Protein AF-A0A7Y0JRB4-F1 (afdb_monomer_lite)

Structure (mmCIF, N/CA/C/O backbone):
data_AF-A0A7Y0JRB4-F1
#
_entry.id   AF-A0A7Y0JRB4-F1
#
loop_
_atom_site.group_PDB
_atom_site.id
_atom_site.type_symbol
_atom_site.label_atom_id
_atom_site.label_alt_id
_atom_site.label_comp_id
_atom_site.label_asym_id
_atom_site.label_entity_id
_atom_site.label_seq_id
_atom_site.pdbx_PDB_ins_code
_atom_site.Cartn_x
_atom_site.Cartn_y
_atom_site.Cartn_z
_atom_site.occupancy
_atom_site.B_iso_or_equiv
_atom_site.auth_seq_id
_atom_site.auth_comp_id
_atom_site.auth_asym_id
_atom_site.auth_atom_id
_atom_site.pdbx_PDB_model_num
ATOM 1 N N . MET A 1 1 ? 32.379 1.227 -4.942 1.00 27.16 1 MET A N 1
ATOM 2 C CA . MET A 1 1 ? 31.575 0.615 -6.019 1.00 27.16 1 MET A CA 1
ATOM 3 C C . MET A 1 1 ? 30.234 1.313 -6.005 1.00 27.16 1 MET A C 1
ATOM 5 O O . MET A 1 1 ? 29.592 1.294 -4.967 1.00 27.16 1 MET A O 1
ATOM 9 N N . ALA A 1 2 ? 29.901 2.038 -7.071 1.00 25.00 2 ALA A N 1
ATOM 10 C CA . ALA A 1 2 ? 28.633 2.750 -7.173 1.00 25.00 2 ALA A CA 1
ATOM 11 C C . ALA A 1 2 ? 27.516 1.731 -7.429 1.00 25.00 2 ALA A C 1
ATOM 13 O O . ALA A 1 2 ? 27.636 0.922 -8.347 1.00 25.00 2 ALA A O 1
ATOM 14 N N . GLU A 1 3 ? 26.475 1.744 -6.597 1.00 26.58 3 GLU A N 1
ATOM 15 C CA . GLU A 1 3 ? 25.235 1.015 -6.870 1.00 26.58 3 GLU A CA 1
ATOM 16 C C . GLU A 1 3 ? 24.657 1.493 -8.215 1.00 26.58 3 GLU A C 1
ATOM 18 O O . GLU A 1 3 ? 24.727 2.694 -8.509 1.00 26.58 3 GLU A O 1
ATOM 23 N N . PRO A 1 4 ? 24.125 0.590 -9.058 1.00 29.42 4 PRO A N 1
ATOM 24 C CA . PRO A 1 4 ? 23.547 0.977 -10.334 1.00 29.42 4 PRO A CA 1
ATOM 25 C C . PRO A 1 4 ? 22.395 1.966 -10.115 1.00 29.42 4 PRO A C 1
ATOM 27 O O . PRO A 1 4 ? 21.490 1.774 -9.305 1.00 29.42 4 PRO A O 1
ATOM 30 N N . TYR A 1 5 ? 22.517 3.077 -10.828 1.00 36.47 5 TYR A N 1
ATOM 31 C CA . TYR A 1 5 ? 21.763 4.314 -10.713 1.00 36.47 5 TYR A CA 1
ATOM 32 C C . TYR A 1 5 ? 20.351 4.176 -11.313 1.00 36.47 5 TYR A C 1
ATOM 34 O O . TYR A 1 5 ? 20.197 3.880 -12.492 1.00 36.47 5 TYR A O 1
ATOM 42 N N . LEU A 1 6 ? 19.313 4.455 -10.518 1.00 38.75 6 LEU A N 1
ATOM 43 C CA . LEU A 1 6 ? 17.901 4.465 -10.948 1.00 38.75 6 LEU A CA 1
ATOM 44 C C . LEU A 1 6 ? 17.547 5.656 -11.870 1.00 38.75 6 LEU A C 1
ATOM 46 O O . LEU A 1 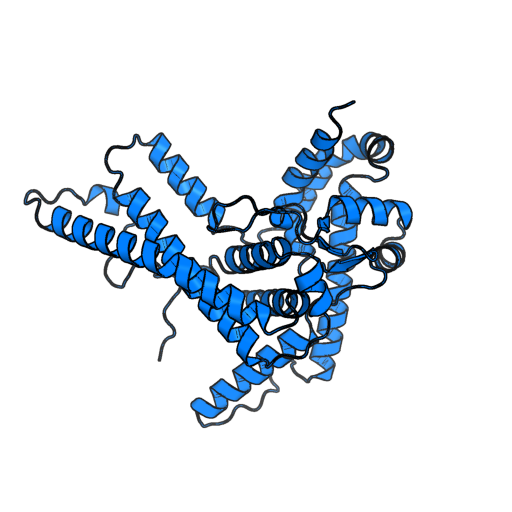6 ? 16.541 5.620 -12.565 1.00 38.75 6 LEU A O 1
ATOM 50 N N . GLY A 1 7 ? 18.405 6.681 -11.968 1.00 30.48 7 GLY A N 1
ATOM 51 C CA . GLY A 1 7 ? 18.249 7.744 -12.972 1.00 30.48 7 GLY A CA 1
ATOM 52 C C . GLY A 1 7 ? 18.786 7.380 -14.365 1.00 30.48 7 GLY A C 1
ATOM 53 O O . GLY A 1 7 ? 18.692 8.187 -15.286 1.00 30.48 7 GLY A O 1
ATOM 54 N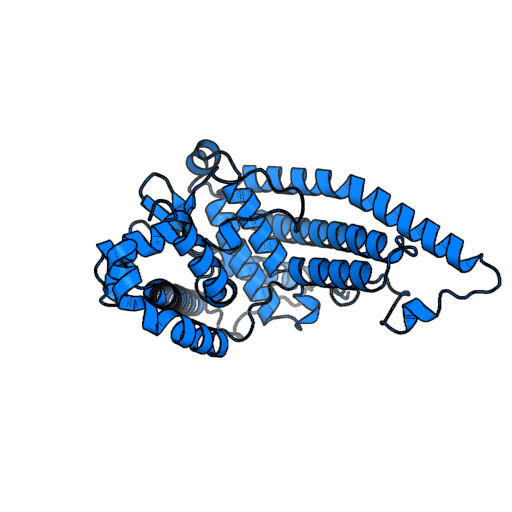 N . SER A 1 8 ? 19.365 6.186 -14.538 1.00 33.97 8 SER A N 1
ATOM 55 C CA . SER A 1 8 ? 19.700 5.613 -15.842 1.00 33.97 8 SER A CA 1
ATOM 56 C C . SER A 1 8 ? 18.901 4.330 -16.015 1.00 33.97 8 SER A C 1
ATOM 58 O O . SER A 1 8 ? 19.446 3.239 -16.148 1.00 33.97 8 SER A O 1
ATOM 60 N N . LEU A 1 9 ? 17.579 4.474 -16.041 1.00 40.06 9 LEU A N 1
ATOM 61 C CA . LEU A 1 9 ? 16.723 3.474 -16.678 1.00 40.06 9 LEU A CA 1
ATOM 62 C C . LEU A 1 9 ? 17.020 3.351 -18.187 1.00 40.06 9 LEU A C 1
ATOM 64 O O . LEU A 1 9 ? 16.615 2.401 -18.843 1.00 40.06 9 LEU A O 1
ATOM 68 N N . THR A 1 10 ? 17.828 4.260 -18.731 1.00 32.59 10 THR A N 1
ATOM 69 C CA . THR A 1 10 ? 18.582 4.054 -19.963 1.00 32.59 10 THR A CA 1
ATOM 70 C C . THR A 1 10 ? 19.930 3.393 -19.668 1.00 32.59 10 THR A C 1
ATOM 72 O O . THR A 1 10 ? 20.691 3.956 -18.878 1.00 32.59 10 THR A O 1
ATOM 75 N N . PRO A 1 11 ? 20.307 2.283 -20.328 1.00 30.28 11 PRO A N 1
ATOM 76 C CA . PRO A 1 11 ? 21.671 1.766 -20.240 1.00 30.28 11 PRO A CA 1
ATOM 77 C C . PRO A 1 11 ? 22.689 2.881 -20.554 1.00 30.28 11 PRO A C 1
ATOM 79 O O . PRO A 1 11 ? 22.375 3.784 -21.345 1.00 30.28 11 PRO A O 1
ATOM 82 N N . PRO A 1 12 ? 23.903 2.855 -19.966 1.00 30.97 12 PRO A N 1
ATOM 83 C CA . PRO A 1 12 ? 24.940 3.826 -20.296 1.00 30.97 12 PRO A CA 1
ATOM 84 C C . PRO A 1 12 ? 25.148 3.841 -21.817 1.00 30.97 12 PRO A C 1
ATOM 86 O O . PRO A 1 12 ? 25.578 2.852 -22.405 1.00 30.97 12 PRO A O 1
ATOM 89 N N . GLY A 1 13 ? 24.773 4.955 -22.456 1.00 34.44 13 GLY A N 1
ATOM 90 C CA . GLY A 1 13 ? 24.882 5.144 -23.906 1.00 34.44 13 GLY A CA 1
ATOM 91 C C . GLY A 1 13 ? 23.608 5.553 -24.653 1.00 34.44 13 GLY A C 1
ATOM 92 O O . GLY A 1 13 ? 23.712 5.844 -25.841 1.00 34.44 13 GLY A O 1
ATOM 93 N N . VAL A 1 14 ? 22.427 5.619 -24.019 1.00 33.59 14 VAL A N 1
ATOM 94 C CA . VAL A 1 14 ? 21.185 6.014 -24.722 1.00 33.59 14 VAL A CA 1
ATOM 95 C C . VAL A 1 14 ? 20.349 7.001 -23.898 1.00 33.59 14 VAL A C 1
ATOM 97 O O . VAL A 1 14 ? 19.287 6.654 -23.415 1.00 33.59 14 VAL A O 1
ATOM 100 N N . MET A 1 15 ? 20.781 8.259 -23.750 1.00 27.45 15 MET A N 1
ATOM 101 C CA . MET A 1 15 ? 19.848 9.331 -23.360 1.00 27.45 15 MET A CA 1
ATOM 102 C C . MET A 1 15 ? 18.999 9.715 -24.579 1.00 27.45 15 MET A C 1
ATOM 104 O O . MET A 1 15 ? 19.471 10.441 -25.455 1.00 27.45 15 MET A O 1
ATOM 108 N N . ILE A 1 16 ? 17.750 9.254 -24.646 1.00 39.16 16 ILE A N 1
ATOM 109 C CA . ILE A 1 16 ? 16.767 9.779 -25.604 1.00 39.16 16 ILE A CA 1
ATOM 110 C C . ILE A 1 16 ? 15.897 10.777 -24.842 1.00 39.16 16 ILE A C 1
ATOM 112 O O . ILE A 1 16 ? 14.871 10.429 -24.270 1.00 39.16 16 ILE A O 1
ATOM 116 N N . SER A 1 17 ? 16.333 12.038 -24.809 1.00 33.25 17 SER A N 1
ATOM 117 C CA . SER A 1 17 ? 15.433 13.152 -24.492 1.00 33.25 17 SER A CA 1
ATOM 118 C C . SER A 1 17 ? 14.355 13.259 -25.582 1.00 33.25 17 SER A C 1
ATOM 120 O O . SER A 1 17 ? 14.505 12.673 -26.653 1.00 33.25 17 SER A O 1
ATOM 122 N N . GLY A 1 18 ? 13.294 14.050 -25.394 1.00 31.42 18 GLY A N 1
ATOM 123 C CA . GLY A 1 18 ? 12.306 14.319 -26.459 1.00 31.42 18 GLY A CA 1
ATOM 124 C C . GLY A 1 18 ? 12.913 14.857 -27.774 1.00 31.42 18 GLY A C 1
ATOM 125 O O . GLY A 1 18 ? 12.285 14.787 -28.823 1.00 31.42 18 GLY A O 1
ATOM 126 N N . HIS A 1 19 ? 14.170 15.321 -27.752 1.00 29.66 19 HIS A N 1
ATOM 127 C CA . HIS A 1 19 ? 14.956 15.669 -28.945 1.00 29.66 19 HIS A CA 1
ATOM 128 C C . HIS A 1 19 ? 15.657 14.466 -29.618 1.00 29.66 19 HIS A C 1
ATOM 130 O O . HIS A 1 19 ? 16.083 14.561 -30.767 1.00 29.66 19 HIS A O 1
ATOM 136 N N . GLY A 1 20 ? 15.791 13.331 -28.932 1.00 32.00 20 GLY A N 1
ATOM 137 C CA . GLY A 1 20 ? 16.384 12.090 -29.433 1.00 32.00 20 GLY A CA 1
ATOM 138 C C . GLY A 1 20 ? 15.454 11.273 -30.337 1.00 32.00 20 GLY A C 1
ATOM 139 O O . GLY A 1 20 ? 15.944 10.544 -31.193 1.00 32.00 20 GLY A O 1
ATOM 140 N N . VAL A 1 21 ? 14.132 11.455 -30.237 1.00 38.75 21 VAL A N 1
ATOM 141 C CA . VAL A 1 21 ? 13.163 10.828 -31.160 1.00 38.75 21 VAL A CA 1
ATOM 142 C C . VAL A 1 21 ? 13.287 11.415 -32.577 1.00 38.75 21 VAL A C 1
ATOM 144 O O . VAL A 1 21 ? 13.123 10.703 -33.562 1.00 38.75 21 VAL A O 1
ATOM 147 N N . HIS A 1 22 ? 13.701 12.682 -32.702 1.00 36.16 22 HIS A N 1
ATOM 148 C CA . HIS A 1 22 ? 13.962 13.328 -33.995 1.00 36.16 22 HIS A CA 1
ATOM 149 C C . HIS A 1 22 ? 15.322 12.968 -34.624 1.00 36.16 22 HIS A C 1
ATOM 151 O O . HIS A 1 22 ? 15.577 13.337 -35.768 1.00 36.16 22 HIS A O 1
ATOM 157 N N . ARG A 1 23 ? 16.195 12.227 -33.922 1.00 37.69 23 ARG A N 1
ATOM 158 C CA . ARG A 1 23 ? 17.508 11.777 -34.430 1.00 37.69 23 ARG A CA 1
ATOM 159 C C . ARG A 1 23 ? 17.542 10.315 -34.887 1.00 37.69 23 ARG A C 1
ATOM 161 O O . ARG A 1 23 ? 18.622 9.771 -35.086 1.00 37.69 23 ARG A O 1
ATOM 168 N N . LEU A 1 24 ? 16.386 9.703 -35.136 1.00 42.53 24 LEU A N 1
ATOM 169 C CA . LEU A 1 24 ? 16.280 8.428 -35.862 1.00 42.53 24 LEU A CA 1
ATOM 170 C C . LEU A 1 24 ? 16.243 8.625 -37.391 1.00 42.53 24 LEU A C 1
ATOM 172 O O . LEU A 1 24 ? 15.657 7.830 -38.115 1.00 42.53 24 LEU A O 1
ATOM 176 N N . GLN A 1 25 ? 16.870 9.685 -37.904 1.00 41.12 25 GLN A N 1
ATOM 177 C CA . GLN A 1 25 ? 17.150 9.838 -39.331 1.00 41.12 25 GLN A CA 1
ATOM 178 C C . GLN A 1 25 ? 18.644 9.609 -39.565 1.00 41.12 25 GLN A C 1
ATOM 180 O O . GLN A 1 25 ? 19.410 10.544 -39.782 1.00 41.12 25 GLN A O 1
ATOM 185 N N . ASP A 1 26 ? 19.068 8.347 -39.471 1.00 44.25 26 ASP A N 1
ATOM 186 C CA . ASP A 1 26 ? 20.309 7.917 -40.111 1.00 44.25 26 ASP A CA 1
ATOM 187 C C . ASP A 1 26 ? 19.976 7.565 -41.572 1.00 44.25 26 ASP A C 1
ATOM 189 O O . ASP A 1 26 ? 19.224 6.612 -41.799 1.00 44.25 26 ASP A O 1
ATOM 193 N N . PRO A 1 27 ? 20.500 8.298 -42.571 1.00 42.84 27 PRO A N 1
ATOM 194 C CA . PRO A 1 27 ? 20.232 8.030 -43.984 1.00 42.84 27 PRO A CA 1
ATOM 195 C C . PRO A 1 27 ? 20.748 6.660 -44.463 1.00 42.84 27 PRO A C 1
ATOM 197 O O . PRO A 1 27 ? 20.428 6.257 -45.577 1.00 42.84 27 PRO A O 1
ATOM 200 N N . THR A 1 28 ? 21.523 5.932 -43.648 1.00 49.28 28 THR A N 1
ATOM 201 C CA . THR A 1 28 ? 22.028 4.587 -43.973 1.00 49.28 28 THR A CA 1
ATOM 202 C C . THR A 1 28 ? 21.144 3.438 -43.475 1.00 49.28 28 THR A C 1
ATOM 204 O O . THR A 1 28 ? 21.348 2.305 -43.899 1.00 49.28 28 THR A O 1
ATOM 207 N N . GLY A 1 29 ? 20.181 3.681 -42.572 1.00 54.28 29 GLY A N 1
ATOM 208 C CA . GLY A 1 29 ? 19.292 2.648 -42.005 1.00 54.28 29 GLY A CA 1
ATOM 209 C C . GLY A 1 29 ? 19.955 1.617 -41.069 1.00 54.28 29 GLY A C 1
ATOM 210 O O . GLY A 1 29 ? 19.255 0.928 -40.329 1.00 54.28 29 GLY A O 1
ATOM 211 N N . ILE A 1 30 ? 21.290 1.542 -41.032 1.00 55.75 30 ILE A N 1
ATOM 212 C CA . ILE A 1 30 ? 22.059 0.547 -40.262 1.00 55.75 30 ILE A CA 1
ATOM 213 C C . ILE A 1 30 ? 21.887 0.757 -38.750 1.00 55.75 30 ILE A C 1
ATOM 215 O O . ILE A 1 30 ? 21.563 -0.184 -38.030 1.00 55.75 30 ILE A O 1
ATOM 219 N N . ARG A 1 31 ? 21.992 2.002 -38.261 1.00 67.75 31 ARG A N 1
ATOM 220 C CA . ARG A 1 31 ? 21.772 2.307 -36.833 1.00 67.75 31 ARG A CA 1
ATOM 221 C C . ARG A 1 31 ? 20.334 2.079 -36.376 1.00 67.75 31 ARG A C 1
ATOM 223 O O . ARG A 1 31 ? 20.120 1.728 -35.221 1.00 67.75 31 ARG A O 1
ATOM 230 N N . ALA A 1 32 ? 19.356 2.277 -37.259 1.00 67.88 32 ALA A N 1
ATOM 231 C CA . ALA A 1 32 ? 17.954 2.033 -36.936 1.00 67.88 32 ALA A CA 1
ATOM 232 C C . ALA A 1 32 ? 17.695 0.532 -36.732 1.00 67.88 32 ALA A C 1
ATOM 234 O O . ALA A 1 32 ? 17.118 0.154 -35.716 1.00 67.88 32 ALA A O 1
ATOM 235 N N . ALA A 1 33 ? 18.214 -0.319 -37.625 1.00 74.19 33 ALA A N 1
ATOM 236 C CA . ALA A 1 33 ? 18.101 -1.772 -37.508 1.00 74.19 33 ALA A CA 1
ATOM 237 C C . ALA A 1 33 ? 18.824 -2.333 -36.266 1.00 74.19 33 ALA A C 1
ATOM 239 O O . ALA A 1 33 ? 18.315 -3.242 -35.613 1.00 74.19 33 ALA A O 1
ATOM 240 N N . GLU A 1 34 ? 19.985 -1.780 -35.898 1.00 79.56 34 GLU A N 1
ATOM 241 C CA . GLU A 1 34 ? 20.700 -2.157 -34.668 1.00 79.56 34 GLU A CA 1
ATOM 242 C C . GLU A 1 34 ? 19.930 -1.773 -33.395 1.00 79.56 34 GLU A C 1
ATOM 244 O O . GLU A 1 34 ? 19.861 -2.561 -32.447 1.00 79.56 34 GLU A O 1
ATOM 249 N N . ILE A 1 35 ? 19.337 -0.574 -33.364 1.00 77.50 35 ILE A N 1
ATOM 250 C CA . ILE A 1 35 ? 18.493 -0.120 -32.250 1.00 77.50 35 ILE A CA 1
ATOM 251 C C . ILE A 1 35 ? 17.251 -1.005 -32.150 1.00 77.50 35 ILE A C 1
ATOM 253 O O . ILE A 1 35 ? 16.954 -1.510 -31.072 1.00 77.50 35 ILE A O 1
ATOM 257 N N . GLU A 1 36 ? 16.566 -1.251 -33.263 1.00 81.06 36 GLU A N 1
ATOM 258 C CA . GLU A 1 36 ? 15.387 -2.114 -33.316 1.00 81.06 36 GLU A CA 1
ATOM 259 C C . GLU A 1 36 ? 15.709 -3.550 -32.874 1.00 81.06 36 GLU A C 1
ATOM 261 O O . GLU A 1 36 ? 14.965 -4.140 -32.092 1.00 81.06 36 GLU A O 1
ATOM 266 N N . GLY A 1 37 ? 16.853 -4.097 -33.298 1.00 84.06 37 GLY A N 1
ATOM 267 C CA . GLY A 1 37 ? 17.345 -5.397 -32.840 1.00 84.06 37 GLY A CA 1
ATOM 268 C C . GLY A 1 37 ? 17.582 -5.443 -31.328 1.00 84.06 37 GLY A C 1
ATOM 269 O O . GLY A 1 37 ? 17.178 -6.404 -30.673 1.00 84.06 37 GLY A O 1
ATOM 270 N N . ARG A 1 38 ? 18.169 -4.386 -30.750 1.00 84.06 38 ARG A N 1
ATOM 271 C CA . ARG A 1 38 ? 18.371 -4.269 -29.296 1.00 84.06 38 ARG A CA 1
ATOM 272 C C . ARG A 1 38 ? 17.049 -4.163 -28.537 1.00 84.06 38 ARG A C 1
ATOM 274 O O . ARG A 1 38 ? 16.892 -4.843 -27.529 1.00 84.06 38 ARG A O 1
ATOM 281 N N . LEU A 1 39 ? 16.109 -3.352 -29.022 1.00 83.19 39 LEU A N 1
ATOM 282 C CA . LEU A 1 39 ? 14.789 -3.189 -28.403 1.00 83.19 39 LEU A CA 1
ATOM 283 C C . LEU A 1 39 ? 13.991 -4.498 -28.448 1.00 83.19 39 LEU A C 1
ATOM 285 O O . LEU A 1 39 ? 13.403 -4.887 -27.445 1.00 83.19 39 LEU A O 1
ATOM 289 N N . ARG A 1 40 ? 14.034 -5.238 -29.565 1.00 87.44 40 ARG A N 1
ATOM 290 C CA . ARG A 1 40 ? 13.428 -6.578 -29.658 1.00 87.44 40 ARG A CA 1
ATOM 291 C C . ARG A 1 40 ? 14.030 -7.557 -28.657 1.00 87.44 40 ARG A C 1
ATOM 293 O O . ARG A 1 40 ? 13.283 -8.302 -28.030 1.00 87.44 40 ARG A O 1
ATOM 300 N N . ALA A 1 41 ? 15.354 -7.551 -28.500 1.00 88.38 41 ALA A N 1
ATOM 301 C CA . ALA A 1 41 ? 16.025 -8.394 -27.516 1.00 88.38 41 ALA A CA 1
ATOM 302 C C . ALA A 1 41 ? 15.610 -8.027 -26.082 1.00 88.38 41 ALA A C 1
ATOM 304 O O . ALA A 1 41 ? 15.303 -8.921 -25.304 1.00 88.38 41 ALA A O 1
ATOM 305 N N . GLN A 1 42 ? 15.522 -6.732 -25.759 1.00 86.38 42 GLN A N 1
ATOM 306 C CA . GLN A 1 42 ? 15.041 -6.255 -24.456 1.00 86.38 42 GLN A CA 1
ATOM 307 C C . GLN A 1 42 ? 13.584 -6.650 -24.188 1.00 86.38 42 GLN A C 1
ATOM 309 O O . GLN A 1 42 ? 13.262 -7.065 -23.081 1.00 86.38 42 GLN A O 1
ATOM 314 N N . ILE A 1 43 ? 12.708 -6.563 -25.194 1.00 88.75 43 ILE A N 1
ATOM 315 C CA . ILE A 1 43 ? 11.316 -7.021 -25.080 1.00 88.75 43 ILE A CA 1
ATOM 316 C C . ILE A 1 43 ? 11.269 -8.523 -24.796 1.00 88.75 43 ILE A C 1
ATOM 318 O O . ILE A 1 43 ? 10.563 -8.931 -23.880 1.00 88.75 43 ILE A O 1
ATOM 322 N N . ALA A 1 44 ? 12.005 -9.332 -25.563 1.00 91.19 44 ALA A N 1
ATOM 323 C CA . ALA A 1 44 ? 12.006 -10.783 -25.400 1.00 91.19 44 ALA A CA 1
ATOM 324 C C . ALA A 1 44 ? 12.547 -11.207 -24.024 1.00 91.19 44 ALA A C 1
ATOM 326 O O . ALA A 1 44 ? 11.925 -12.030 -23.356 1.00 91.19 44 ALA A O 1
ATOM 327 N N . ASP A 1 45 ? 13.654 -10.602 -23.586 1.00 91.50 45 ASP A N 1
ATOM 328 C CA . ASP A 1 45 ? 14.257 -10.838 -22.271 1.00 91.50 45 ASP A CA 1
ATOM 329 C C . ASP A 1 45 ? 13.295 -10.458 -21.136 1.00 91.50 45 ASP A C 1
ATOM 331 O O . ASP A 1 45 ? 12.992 -11.281 -20.275 1.00 91.50 45 ASP A O 1
ATOM 335 N N . ALA A 1 46 ? 12.705 -9.259 -21.188 1.00 90.56 46 ALA A N 1
ATOM 336 C CA . ALA A 1 46 ? 11.738 -8.819 -20.186 1.00 90.56 46 ALA A CA 1
ATOM 337 C C . ALA A 1 46 ? 10.481 -9.707 -20.154 1.00 90.56 46 ALA A C 1
ATOM 339 O O . ALA A 1 46 ? 10.013 -10.066 -19.075 1.00 90.56 46 ALA A O 1
ATOM 340 N N . GLN A 1 47 ? 9.948 -10.107 -21.316 1.00 93.25 47 GLN A N 1
ATOM 341 C CA . GLN A 1 47 ? 8.785 -11.002 -21.408 1.00 93.25 47 GLN A CA 1
ATOM 342 C C . GLN A 1 47 ? 9.043 -12.378 -20.793 1.00 93.25 47 GLN A C 1
ATOM 344 O O . GLN A 1 47 ? 8.113 -12.976 -20.255 1.00 93.25 47 GLN A O 1
ATOM 349 N N . GLN A 1 48 ? 10.278 -12.874 -20.869 1.00 94.50 48 GLN A N 1
ATOM 350 C CA . GLN A 1 48 ? 10.671 -14.114 -20.211 1.00 94.50 48 GLN A CA 1
ATOM 351 C C . GLN A 1 48 ? 10.896 -13.907 -18.707 1.00 94.50 48 GLN A C 1
ATOM 353 O O . GLN A 1 48 ? 10.453 -14.724 -17.903 1.00 94.50 48 GLN A O 1
ATOM 358 N N . ARG A 1 49 ? 11.566 -12.817 -18.321 1.00 93.88 49 ARG A N 1
ATOM 359 C CA . ARG A 1 49 ? 12.011 -12.601 -16.941 1.00 93.88 49 ARG A CA 1
ATOM 360 C C . ARG A 1 49 ? 10.885 -12.184 -15.996 1.00 93.88 49 ARG A C 1
ATOM 362 O O . ARG A 1 49 ? 10.931 -12.537 -14.823 1.00 93.88 49 ARG A O 1
ATOM 369 N N . ILE A 1 50 ? 9.869 -11.461 -16.475 1.00 95.06 50 ILE A N 1
ATOM 370 C CA . ILE A 1 50 ? 8.754 -10.987 -15.634 1.00 95.06 50 ILE A CA 1
ATOM 371 C C . ILE A 1 50 ? 8.027 -12.147 -14.920 1.00 95.06 50 ILE A C 1
ATOM 373 O O . ILE A 1 50 ? 7.941 -12.091 -13.692 1.00 95.06 50 ILE A O 1
ATOM 377 N N . PRO A 1 51 ? 7.557 -13.211 -15.607 1.00 96.19 51 PRO A N 1
ATOM 378 C CA . PRO A 1 51 ? 6.921 -14.348 -14.936 1.00 96.19 51 PRO A CA 1
ATOM 379 C C . PRO A 1 51 ? 7.828 -15.056 -13.921 1.00 96.19 51 PRO A C 1
ATOM 381 O O . PRO A 1 51 ? 7.363 -15.447 -12.853 1.00 96.19 51 PRO A O 1
ATOM 384 N N . GLU A 1 52 ? 9.122 -15.199 -14.229 1.00 96.62 52 GLU A N 1
ATOM 385 C CA . GLU A 1 52 ? 10.102 -15.795 -13.310 1.00 96.62 52 GLU A CA 1
ATOM 386 C C . GLU A 1 52 ? 10.230 -14.959 -12.030 1.00 96.62 52 GLU A C 1
ATOM 388 O O . GLU A 1 52 ? 10.136 -15.494 -10.929 1.00 96.62 52 GLU A O 1
ATOM 393 N N . LEU A 1 53 ? 10.361 -13.636 -12.165 1.00 97.00 53 LEU A N 1
ATOM 394 C CA . LEU A 1 53 ? 10.451 -12.717 -11.031 1.00 97.00 53 LEU A CA 1
ATOM 395 C C . LEU A 1 53 ? 9.180 -12.719 -10.178 1.00 97.00 53 LEU A C 1
ATOM 397 O O . LEU A 1 53 ? 9.279 -12.689 -8.954 1.00 97.00 53 LEU A O 1
ATOM 401 N N . LEU A 1 54 ? 7.995 -12.779 -10.795 1.00 97.00 54 LEU A N 1
ATOM 402 C CA . LEU A 1 54 ? 6.732 -12.898 -10.060 1.00 97.00 54 LEU A CA 1
ATOM 403 C C . LEU A 1 54 ? 6.665 -14.209 -9.267 1.00 97.00 54 LEU A C 1
ATOM 405 O O . LEU A 1 54 ? 6.281 -14.185 -8.098 1.00 97.00 54 LEU A O 1
ATOM 409 N N . SER A 1 55 ? 7.107 -15.322 -9.859 1.00 96.69 55 SER A N 1
ATOM 410 C CA . SER A 1 55 ? 7.211 -16.608 -9.160 1.00 96.69 55 SER A CA 1
ATOM 411 C C . SER A 1 55 ? 8.193 -16.539 -7.986 1.00 96.69 55 SER A C 1
ATOM 413 O O . SER A 1 55 ? 7.860 -16.971 -6.887 1.00 96.69 55 SER A O 1
ATOM 415 N N . GLU A 1 56 ? 9.379 -15.954 -8.182 1.00 97.25 56 GLU A N 1
ATOM 416 C CA . GLU A 1 56 ? 10.382 -15.792 -7.121 1.00 97.25 56 GLU A CA 1
ATOM 417 C C . GLU A 1 56 ? 9.858 -14.900 -5.974 1.00 97.25 56 GLU A C 1
ATOM 419 O O . GLU A 1 56 ? 10.078 -15.200 -4.798 1.00 97.25 56 GLU A O 1
ATOM 424 N N . ILE A 1 57 ? 9.127 -13.823 -6.293 1.00 96.94 57 ILE A N 1
ATOM 425 C CA . ILE A 1 57 ? 8.466 -12.967 -5.294 1.00 96.94 57 ILE A CA 1
ATOM 426 C C . ILE A 1 57 ? 7.429 -13.778 -4.514 1.00 96.94 57 ILE A C 1
ATOM 428 O O . ILE A 1 57 ? 7.445 -13.749 -3.282 1.00 96.94 57 ILE A O 1
ATOM 432 N N . ALA A 1 58 ? 6.565 -14.523 -5.209 1.00 95.12 58 ALA A N 1
ATOM 433 C CA . ALA A 1 58 ? 5.534 -15.346 -4.587 1.00 95.12 58 ALA A CA 1
ATOM 434 C C . ALA A 1 58 ? 6.131 -16.399 -3.639 1.00 95.12 58 ALA A C 1
ATOM 436 O O . ALA A 1 58 ? 5.652 -16.535 -2.511 1.00 95.12 58 ALA A O 1
ATOM 437 N N . ASP A 1 59 ? 7.212 -17.073 -4.039 1.00 94.81 59 ASP A N 1
ATOM 438 C CA . ASP A 1 59 ? 7.910 -18.070 -3.219 1.00 94.81 59 ASP A CA 1
ATOM 439 C C . ASP A 1 59 ? 8.475 -17.461 -1.927 1.00 94.81 59 ASP A C 1
ATOM 441 O O . ASP A 1 59 ? 8.319 -18.022 -0.834 1.00 94.81 59 ASP A O 1
ATOM 445 N N . ILE A 1 60 ? 9.101 -16.281 -2.021 1.00 93.94 60 ILE A N 1
ATOM 446 C CA . ILE A 1 60 ? 9.616 -15.573 -0.842 1.00 93.94 60 ILE A CA 1
ATOM 447 C C . ILE A 1 60 ? 8.471 -15.179 0.080 1.00 93.94 60 ILE A C 1
ATOM 449 O O . ILE A 1 60 ? 8.533 -15.462 1.280 1.00 93.94 60 ILE A O 1
ATOM 453 N N . THR A 1 61 ? 7.423 -14.561 -0.460 1.00 94.31 61 THR A N 1
ATOM 454 C CA . THR A 1 61 ? 6.258 -14.158 0.328 1.00 94.31 61 THR A CA 1
ATOM 455 C C . THR A 1 61 ? 5.584 -15.363 0.971 1.00 94.31 61 THR A C 1
ATOM 457 O O . THR A 1 61 ? 5.128 -15.270 2.110 1.00 94.31 61 THR A O 1
ATOM 460 N N . ALA A 1 62 ? 5.598 -16.522 0.308 1.00 92.44 62 ALA A N 1
ATOM 461 C CA . ALA A 1 62 ? 5.000 -17.730 0.842 1.00 92.44 62 ALA A CA 1
ATOM 462 C C . ALA A 1 62 ? 5.728 -18.318 2.055 1.00 92.44 62 ALA A C 1
ATOM 464 O O . ALA A 1 62 ? 5.116 -19.033 2.855 1.00 92.44 62 ALA A O 1
ATOM 465 N N . SER A 1 63 ? 7.007 -17.980 2.217 1.00 91.56 63 SER A N 1
ATOM 466 C CA . SER A 1 63 ? 7.851 -18.415 3.332 1.00 91.56 63 SER A CA 1
ATOM 467 C C . SER A 1 63 ? 7.774 -17.522 4.582 1.00 91.56 63 SER A C 1
ATOM 469 O O . SER A 1 63 ? 8.464 -17.800 5.564 1.00 91.56 63 SER A O 1
ATOM 471 N N . ALA A 1 64 ? 6.948 -16.472 4.571 1.00 94.44 64 ALA A N 1
A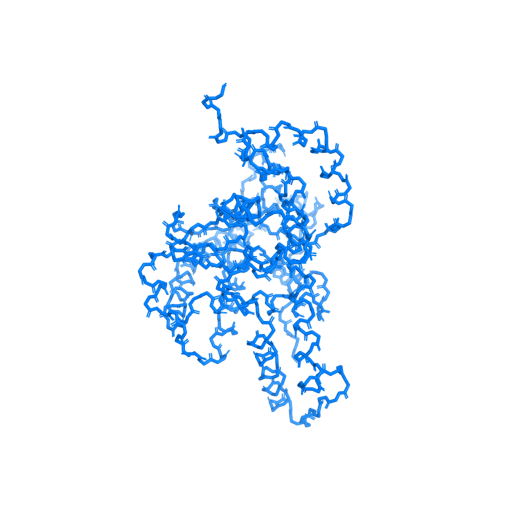TOM 472 C CA . ALA A 1 64 ? 6.847 -15.470 5.633 1.00 94.44 64 ALA A CA 1
ATOM 473 C C . ALA A 1 64 ? 5.390 -15.208 6.054 1.00 94.44 64 ALA A C 1
ATOM 475 O O . ALA A 1 64 ? 4.451 -15.714 5.440 1.00 94.44 64 ALA A O 1
ATOM 476 N N . ASP A 1 65 ? 5.200 -14.386 7.090 1.00 96.62 65 ASP A N 1
ATOM 477 C CA . ASP A 1 65 ? 3.950 -13.647 7.281 1.00 96.62 65 ASP A CA 1
ATOM 478 C C . ASP A 1 65 ? 3.862 -12.546 6.199 1.00 96.62 65 ASP A C 1
ATOM 480 O O . ASP A 1 65 ? 4.647 -11.586 6.237 1.00 96.62 65 ASP A O 1
ATOM 484 N N . PRO A 1 66 ? 2.938 -12.657 5.224 1.00 96.81 66 PRO A N 1
ATOM 485 C CA . PRO A 1 66 ? 2.883 -11.746 4.085 1.00 96.81 66 PRO A CA 1
ATOM 486 C C . PRO A 1 66 ? 2.451 -10.327 4.476 1.00 96.81 66 PRO A C 1
ATOM 488 O O . PRO A 1 66 ? 2.923 -9.364 3.871 1.00 96.81 66 PRO A O 1
ATOM 491 N N . LEU A 1 67 ? 1.609 -10.170 5.505 1.00 97.31 67 LEU A N 1
ATOM 492 C CA . LEU A 1 67 ? 1.150 -8.861 5.976 1.00 97.31 67 LEU A CA 1
ATOM 493 C C . LEU A 1 67 ? 2.273 -8.122 6.698 1.00 97.31 67 LEU A C 1
ATOM 495 O O . LEU A 1 67 ? 2.526 -6.945 6.425 1.00 97.31 67 LEU A O 1
ATOM 499 N N . THR A 1 68 ? 2.988 -8.832 7.571 1.00 96.12 68 THR A N 1
ATOM 500 C CA . THR A 1 68 ? 4.152 -8.285 8.271 1.00 96.12 68 THR A CA 1
ATOM 501 C C . THR A 1 68 ? 5.258 -7.926 7.275 1.00 96.12 68 THR A C 1
ATOM 503 O O . THR A 1 68 ? 5.793 -6.817 7.321 1.00 96.12 68 THR A O 1
ATOM 506 N N . LEU A 1 69 ? 5.570 -8.811 6.321 1.00 96.12 69 LEU A N 1
ATOM 507 C CA . LEU A 1 69 ? 6.575 -8.553 5.287 1.00 96.12 69 LEU A CA 1
ATOM 508 C C . LEU A 1 69 ? 6.188 -7.363 4.394 1.00 96.12 69 LEU A C 1
ATOM 510 O O . LEU A 1 69 ? 7.030 -6.505 4.117 1.00 96.12 69 LEU A O 1
ATOM 514 N N . TYR A 1 70 ? 4.917 -7.259 3.990 1.00 97.06 70 TYR A N 1
ATOM 515 C CA . TYR A 1 70 ? 4.404 -6.099 3.262 1.00 97.06 70 TYR A CA 1
ATOM 516 C C . TYR A 1 70 ? 4.558 -4.809 4.069 1.00 97.06 70 TYR A C 1
ATOM 518 O O . TYR A 1 70 ? 5.141 -3.842 3.570 1.00 97.06 70 TYR A O 1
ATOM 526 N N . SER A 1 71 ? 4.132 -4.786 5.334 1.00 96.69 71 SER A N 1
ATOM 527 C CA . SER A 1 71 ? 4.264 -3.577 6.144 1.00 96.69 71 SER A CA 1
ATOM 528 C C . SER A 1 71 ? 5.722 -3.171 6.375 1.00 96.69 71 SER A C 1
ATOM 530 O O . SER A 1 71 ? 6.016 -1.975 6.401 1.00 96.69 71 SER A O 1
ATOM 532 N N . GLN A 1 72 ? 6.642 -4.124 6.528 1.00 95.12 72 GLN A N 1
ATOM 533 C CA . GLN A 1 72 ? 8.072 -3.828 6.641 1.00 95.12 72 GLN A CA 1
ATOM 534 C C . GLN A 1 72 ? 8.648 -3.284 5.327 1.00 95.12 72 GLN A C 1
ATOM 536 O O . GLN A 1 72 ? 9.475 -2.370 5.352 1.00 95.12 72 GLN A O 1
ATOM 541 N N . SER A 1 73 ? 8.187 -3.786 4.174 1.00 93.94 73 SER A N 1
ATOM 542 C CA . SER A 1 73 ? 8.615 -3.293 2.855 1.00 93.94 73 SER A CA 1
ATOM 543 C C . SER A 1 73 ? 8.271 -1.816 2.645 1.00 93.94 73 SER A C 1
ATOM 545 O O . SER A 1 73 ? 9.064 -1.074 2.065 1.00 93.94 73 SER A O 1
ATOM 547 N N . GLN A 1 74 ? 7.148 -1.357 3.208 1.00 93.12 74 GLN A N 1
ATOM 548 C CA . GLN A 1 74 ? 6.749 0.049 3.158 1.00 93.12 74 GLN A CA 1
ATOM 549 C C . GLN A 1 74 ? 7.730 0.948 3.920 1.00 93.12 74 GLN A C 1
ATOM 551 O O . GLN A 1 74 ? 8.120 2.003 3.418 1.00 93.12 74 GLN A O 1
ATOM 556 N N . VAL A 1 75 ? 8.226 0.492 5.077 1.00 91.06 75 VAL A N 1
ATOM 557 C CA . VAL A 1 75 ? 9.277 1.211 5.811 1.00 91.06 75 VAL A CA 1
ATOM 558 C C . VAL A 1 75 ? 10.580 1.247 5.013 1.00 91.06 75 VAL A C 1
ATOM 560 O O . VAL A 1 75 ? 11.251 2.278 4.976 1.00 91.06 75 VAL A O 1
ATOM 563 N N . VAL A 1 76 ? 10.957 0.145 4.358 1.00 88.12 76 VAL A N 1
ATOM 564 C CA . VAL A 1 76 ? 12.162 0.109 3.513 1.00 88.12 76 VAL A CA 1
ATOM 565 C C . VAL A 1 76 ? 12.056 1.108 2.365 1.00 88.12 76 VAL A C 1
ATOM 567 O O . VAL A 1 76 ? 13.012 1.846 2.123 1.00 88.12 76 VAL A O 1
ATOM 570 N N . ALA A 1 77 ? 10.902 1.191 1.702 1.00 87.12 77 ALA A N 1
ATOM 571 C CA . ALA A 1 77 ? 10.662 2.193 0.668 1.00 87.12 77 ALA A CA 1
ATOM 572 C C . ALA A 1 77 ? 10.802 3.623 1.209 1.00 87.12 77 ALA A C 1
ATOM 574 O O . ALA A 1 77 ? 11.475 4.447 0.588 1.00 87.12 77 ALA A O 1
ATOM 575 N N . ASP A 1 78 ? 10.264 3.905 2.398 1.00 85.56 78 ASP A N 1
ATOM 576 C CA . ASP A 1 78 ? 10.418 5.209 3.051 1.00 85.56 78 ASP A CA 1
ATOM 577 C C . ASP A 1 78 ? 11.872 5.542 3.415 1.00 85.56 78 ASP A C 1
ATOM 579 O O . ASP A 1 78 ? 12.317 6.685 3.249 1.00 85.56 78 ASP A O 1
ATOM 583 N N . LEU A 1 79 ? 12.639 4.554 3.886 1.00 82.56 79 LEU A N 1
ATOM 584 C CA . LEU A 1 79 ? 14.067 4.715 4.161 1.00 82.56 79 LEU A CA 1
ATOM 585 C C . LEU A 1 79 ? 14.849 5.015 2.877 1.00 82.56 79 LEU A C 1
ATOM 587 O O . LEU A 1 79 ? 15.694 5.909 2.885 1.00 82.56 79 LEU A O 1
ATOM 591 N N . ILE A 1 80 ? 14.551 4.317 1.776 1.00 79.81 80 ILE A N 1
ATOM 592 C CA . ILE A 1 80 ? 15.173 4.571 0.468 1.00 79.81 80 ILE A CA 1
ATOM 593 C C . ILE A 1 80 ? 14.838 5.990 -0.003 1.00 79.81 80 ILE A C 1
ATOM 595 O O . ILE A 1 80 ? 15.739 6.755 -0.343 1.00 79.81 80 ILE A O 1
ATOM 599 N N . ARG A 1 81 ? 13.561 6.376 0.047 1.00 77.94 81 ARG A N 1
ATOM 600 C CA . ARG A 1 81 ? 13.091 7.711 -0.347 1.00 77.94 81 ARG A CA 1
ATOM 601 C C . ARG A 1 81 ? 13.764 8.831 0.449 1.00 77.94 81 ARG A C 1
ATOM 603 O O . ARG A 1 81 ? 14.072 9.878 -0.108 1.00 77.94 81 ARG A O 1
ATOM 610 N N . SER A 1 82 ? 13.995 8.615 1.741 1.00 76.88 82 SER A N 1
ATOM 611 C CA . SER A 1 82 ? 14.613 9.614 2.620 1.00 76.88 82 SER A CA 1
ATOM 612 C C . SER A 1 82 ? 16.136 9.694 2.454 1.00 76.88 82 SER A C 1
ATOM 614 O O . SER A 1 82 ? 16.720 10.749 2.688 1.00 76.88 82 SER A O 1
ATOM 616 N N . ALA A 1 83 ? 16.793 8.591 2.081 1.00 73.44 83 ALA A N 1
ATOM 617 C CA . ALA A 1 83 ? 18.253 8.502 1.992 1.00 73.44 83 ALA A CA 1
ATOM 618 C C . ALA A 1 83 ? 18.813 8.825 0.597 1.00 73.44 83 ALA A C 1
ATOM 620 O O . ALA A 1 83 ? 20.005 9.111 0.476 1.00 73.44 83 ALA A O 1
ATOM 621 N N . HIS A 1 84 ? 17.990 8.768 -0.453 1.00 72.06 84 HIS A N 1
ATOM 622 C CA . HIS A 1 84 ? 18.441 8.891 -1.837 1.00 72.06 84 HIS A CA 1
ATOM 623 C C . HIS A 1 84 ? 17.770 10.069 -2.572 1.00 72.06 84 HIS A C 1
ATOM 625 O O . HIS A 1 84 ? 16.648 10.450 -2.244 1.00 72.06 84 HIS A O 1
ATOM 631 N N . PRO A 1 85 ? 18.428 10.657 -3.594 1.00 71.88 85 PRO A N 1
ATOM 632 C CA . PRO A 1 85 ? 17.800 11.651 -4.468 1.00 71.88 85 PRO A CA 1
ATOM 633 C C . PRO A 1 85 ? 16.522 11.110 -5.125 1.00 71.88 85 PRO A C 1
ATOM 635 O O . PRO A 1 85 ? 16.439 9.916 -5.393 1.00 71.88 85 PRO A O 1
ATOM 638 N N . GLY A 1 86 ? 15.573 11.983 -5.485 1.00 66.75 86 GLY A N 1
ATOM 639 C CA . GLY A 1 86 ? 14.273 11.572 -6.045 1.00 66.75 86 GLY A CA 1
ATOM 640 C C . GLY A 1 86 ? 14.366 10.601 -7.231 1.00 66.75 86 GLY A C 1
ATOM 641 O O . GLY A 1 86 ? 13.672 9.592 -7.254 1.00 66.75 86 GLY A O 1
ATOM 642 N N . ALA A 1 87 ? 15.310 10.820 -8.155 1.00 67.81 87 ALA A N 1
ATOM 643 C CA . ALA A 1 87 ? 15.541 9.909 -9.281 1.00 67.81 87 ALA A CA 1
ATOM 644 C C . ALA A 1 87 ? 15.977 8.495 -8.851 1.00 67.81 87 ALA A C 1
ATOM 646 O O . ALA A 1 87 ? 15.710 7.531 -9.554 1.00 67.81 87 ALA A O 1
ATOM 647 N N . ALA A 1 88 ? 16.638 8.360 -7.698 1.00 66.81 88 ALA A N 1
ATOM 648 C CA . ALA A 1 88 ? 17.087 7.083 -7.153 1.00 66.81 88 ALA A CA 1
ATOM 649 C C . ALA A 1 88 ? 16.006 6.346 -6.336 1.00 66.81 88 ALA A C 1
ATOM 651 O O . ALA A 1 88 ? 16.196 5.182 -5.994 1.00 66.81 88 ALA A O 1
ATOM 652 N N . GLY A 1 89 ? 14.884 7.002 -6.035 1.00 69.38 89 GLY A N 1
ATOM 653 C CA . GLY A 1 89 ? 13.695 6.391 -5.436 1.00 69.38 89 GLY A CA 1
ATOM 654 C C . GLY A 1 89 ? 12.524 6.248 -6.412 1.00 69.38 89 GLY A C 1
ATOM 655 O O . GLY A 1 89 ? 11.453 5.816 -5.999 1.00 69.38 89 GLY A O 1
ATOM 656 N N . PHE A 1 90 ? 12.695 6.621 -7.685 1.00 76.62 90 PHE A N 1
ATOM 657 C CA . PHE A 1 90 ? 11.609 6.611 -8.663 1.00 76.62 90 PHE A CA 1
ATOM 658 C C . PHE A 1 90 ? 10.992 5.211 -8.805 1.00 76.62 90 PHE A C 1
ATOM 660 O O . PHE A 1 90 ? 11.709 4.213 -8.890 1.00 76.62 90 PHE A O 1
ATOM 667 N N . GLY A 1 91 ? 9.659 5.138 -8.800 1.00 83.12 91 GLY A N 1
ATOM 668 C CA . GLY A 1 91 ? 8.909 3.887 -8.907 1.00 83.12 91 GLY A CA 1
ATOM 669 C C . GLY A 1 91 ? 8.857 3.028 -7.640 1.00 83.12 91 GLY A C 1
ATOM 670 O O . GLY A 1 91 ? 8.099 2.065 -7.625 1.00 83.12 91 GLY A O 1
ATOM 671 N N . ILE A 1 92 ? 9.591 3.351 -6.563 1.00 86.56 92 ILE A N 1
ATOM 672 C CA . ILE A 1 92 ? 9.618 2.497 -5.359 1.00 86.56 92 ILE A CA 1
ATOM 673 C C . ILE A 1 92 ? 8.229 2.333 -4.729 1.00 86.56 92 ILE A C 1
ATOM 675 O O . ILE A 1 92 ? 7.892 1.248 -4.272 1.00 86.56 92 ILE A O 1
ATOM 679 N N . GLU A 1 93 ? 7.414 3.387 -4.760 1.00 86.44 93 GLU A N 1
ATOM 680 C CA . GLU A 1 93 ? 6.053 3.377 -4.214 1.00 86.44 93 GLU A CA 1
ATOM 681 C C . GLU A 1 93 ? 5.099 2.574 -5.097 1.00 86.44 93 GLU A C 1
ATOM 683 O O . GLU A 1 93 ? 4.280 1.825 -4.580 1.00 86.44 93 GLU A O 1
ATOM 688 N N . ALA A 1 94 ? 5.264 2.637 -6.422 1.00 90.06 94 ALA A N 1
ATOM 689 C CA . ALA A 1 94 ? 4.519 1.780 -7.341 1.00 90.06 94 ALA A CA 1
ATOM 690 C C . ALA A 1 94 ? 4.835 0.297 -7.106 1.00 90.06 94 ALA A C 1
ATOM 692 O O . ALA A 1 94 ? 3.942 -0.545 -7.128 1.00 90.06 94 ALA A O 1
ATOM 693 N N . LEU A 1 95 ? 6.105 -0.019 -6.844 1.00 93.44 95 LEU A N 1
ATOM 694 C CA . LEU A 1 95 ? 6.554 -1.382 -6.577 1.00 93.44 95 LEU A CA 1
ATOM 695 C C . LEU A 1 95 ? 6.054 -1.911 -5.232 1.00 93.44 95 LEU A C 1
ATOM 697 O O . LEU A 1 95 ? 5.611 -3.057 -5.165 1.00 93.44 95 LEU A O 1
ATOM 701 N N . THR A 1 96 ? 6.090 -1.109 -4.164 1.00 92.94 96 THR A N 1
ATOM 702 C CA . THR A 1 96 ? 5.532 -1.543 -2.876 1.00 92.94 96 THR A CA 1
ATOM 703 C C . THR A 1 96 ? 4.011 -1.610 -2.904 1.00 92.94 96 THR A C 1
ATOM 705 O O . THR A 1 96 ? 3.450 -2.550 -2.351 1.00 92.94 96 THR A O 1
ATOM 708 N N . GLU A 1 97 ? 3.328 -0.687 -3.583 1.00 93.19 97 GLU A N 1
ATOM 709 C CA . GLU A 1 97 ? 1.882 -0.755 -3.829 1.00 93.19 97 GLU A CA 1
ATOM 710 C C . GLU A 1 97 ? 1.507 -2.038 -4.584 1.00 93.19 97 GLU A C 1
ATOM 712 O O . GLU A 1 97 ? 0.610 -2.766 -4.152 1.00 93.19 97 GLU A O 1
ATOM 717 N N . PHE A 1 98 ? 2.219 -2.349 -5.673 1.00 95.19 98 PHE A N 1
ATOM 718 C CA . PHE A 1 98 ? 2.046 -3.586 -6.437 1.00 95.19 98 PHE A CA 1
ATOM 719 C C . PHE A 1 98 ? 2.263 -4.820 -5.565 1.00 95.19 98 PHE A C 1
ATOM 721 O O . PHE A 1 98 ? 1.447 -5.736 -5.594 1.00 95.19 98 PHE A O 1
ATOM 728 N N . TYR A 1 99 ? 3.299 -4.816 -4.723 1.00 97.06 99 TYR A N 1
ATOM 729 C CA . TYR A 1 99 ? 3.540 -5.905 -3.783 1.00 97.06 99 TYR A CA 1
ATOM 730 C C . TYR A 1 99 ? 2.389 -6.089 -2.785 1.00 97.06 99 TYR A C 1
ATOM 732 O O . TYR A 1 99 ? 1.945 -7.211 -2.553 1.00 97.06 99 TYR A O 1
ATOM 740 N N . GLY A 1 100 ? 1.846 -4.994 -2.247 1.00 96.12 100 GLY A N 1
ATOM 741 C CA . GLY A 1 100 ? 0.630 -5.046 -1.436 1.00 96.12 100 GLY A CA 1
ATOM 742 C C . GLY A 1 100 ? -0.552 -5.630 -2.208 1.00 96.12 100 GLY A C 1
ATOM 743 O O . GLY A 1 100 ? -1.328 -6.399 -1.649 1.00 96.12 100 GLY A O 1
ATOM 744 N N . GLY A 1 101 ? -0.645 -5.322 -3.501 1.00 96.31 101 GLY A N 1
ATOM 745 C CA . GLY A 1 101 ? -1.644 -5.892 -4.393 1.00 96.31 101 GLY A CA 1
ATOM 746 C C . GLY A 1 101 ? -1.479 -7.398 -4.635 1.00 96.31 101 GLY A C 1
ATOM 747 O O . GLY A 1 101 ? -2.472 -8.120 -4.690 1.00 96.31 101 GLY A O 1
ATOM 748 N N . LEU A 1 102 ? -0.243 -7.897 -4.721 1.00 97.06 102 LEU A N 1
ATOM 749 C CA . LEU A 1 102 ? 0.024 -9.339 -4.753 1.00 97.06 102 LEU A CA 1
ATOM 750 C C . LEU A 1 102 ? -0.432 -10.003 -3.451 1.00 97.06 102 LEU A C 1
ATOM 752 O O . LEU A 1 102 ? -1.074 -11.046 -3.488 1.00 97.06 102 LEU A O 1
ATOM 756 N N . VAL A 1 103 ? -0.161 -9.373 -2.304 1.00 97.25 103 VAL A N 1
ATOM 757 C CA . VAL A 1 103 ? -0.587 -9.875 -0.989 1.00 97.25 103 VAL A CA 1
ATOM 758 C C . VAL A 1 103 ? -2.111 -9.920 -0.861 1.00 97.25 103 VAL A C 1
ATOM 760 O O . VAL A 1 103 ? -2.642 -10.910 -0.364 1.00 97.25 103 VAL A O 1
ATOM 763 N N . THR A 1 104 ? -2.838 -8.903 -1.330 1.00 97.19 104 THR A N 1
ATOM 764 C CA . THR A 1 104 ? -4.312 -8.904 -1.289 1.00 97.19 104 THR A CA 1
ATOM 765 C C . THR A 1 104 ? -4.959 -9.782 -2.358 1.00 97.19 104 THR A C 1
ATOM 767 O O . THR A 1 104 ? -6.135 -10.110 -2.213 1.00 97.19 104 THR A O 1
ATOM 770 N N . ALA A 1 105 ? -4.225 -10.199 -3.393 1.00 96.94 105 ALA A N 1
ATOM 771 C CA . ALA A 1 105 ? -4.680 -11.200 -4.358 1.00 96.94 105 ALA A CA 1
ATOM 772 C C . ALA A 1 105 ? -4.531 -12.645 -3.845 1.00 96.94 105 ALA A C 1
ATOM 774 O O . ALA A 1 105 ? -5.165 -13.555 -4.380 1.00 96.94 105 ALA A O 1
ATOM 775 N N . MET A 1 106 ? -3.712 -12.876 -2.810 1.00 96.25 106 MET A N 1
ATOM 776 C CA . MET A 1 106 ? -3.537 -14.213 -2.235 1.00 96.25 106 MET A CA 1
ATOM 777 C C . MET A 1 106 ? -4.851 -14.754 -1.660 1.00 96.25 106 MET A C 1
ATOM 779 O O . MET A 1 106 ? -5.635 -13.980 -1.097 1.00 96.25 106 MET A O 1
ATOM 783 N N . PRO A 1 107 ? -5.076 -16.082 -1.715 1.00 95.44 107 PRO A N 1
ATOM 784 C CA . PRO A 1 107 ? -6.196 -16.696 -1.024 1.00 95.44 107 PRO A CA 1
ATOM 785 C C . PRO A 1 107 ? -6.177 -16.350 0.465 1.00 95.44 107 PRO A C 1
ATOM 787 O O . PRO A 1 107 ? -5.149 -16.452 1.136 1.00 95.44 107 PRO A O 1
ATOM 790 N N . GLU A 1 108 ? -7.336 -15.956 0.988 1.00 96.06 108 GLU A N 1
ATOM 791 C CA . GLU A 1 108 ? -7.485 -15.504 2.373 1.00 96.06 108 GLU A CA 1
ATOM 792 C C . GLU A 1 108 ? -6.912 -16.512 3.380 1.00 96.06 108 GLU A C 1
ATOM 794 O O . GLU A 1 108 ? -6.114 -16.142 4.240 1.00 96.06 108 GLU A O 1
ATOM 799 N N . HIS A 1 109 ? -7.260 -17.794 3.233 1.00 95.88 109 HIS A N 1
ATOM 800 C CA . HIS A 1 109 ? -6.793 -18.861 4.120 1.00 95.88 109 HIS A CA 1
ATOM 801 C C . HIS A 1 109 ? -5.264 -18.981 4.145 1.00 95.88 109 HIS A C 1
ATOM 803 O O . HIS A 1 109 ? -4.688 -19.111 5.222 1.00 95.88 109 HIS A O 1
ATOM 809 N N . ASP A 1 110 ? -4.593 -18.835 2.998 1.00 95.38 110 ASP A N 1
ATOM 810 C CA . ASP A 1 110 ? -3.134 -18.902 2.932 1.00 95.38 110 ASP A CA 1
ATOM 811 C C . ASP A 1 110 ? -2.493 -17.766 3.735 1.00 95.38 110 ASP A C 1
ATOM 813 O O . ASP A 1 110 ? -1.483 -17.955 4.412 1.00 95.38 110 ASP A O 1
ATOM 817 N N . VAL A 1 111 ? -3.047 -16.554 3.659 1.00 96.25 111 VAL A N 1
ATOM 818 C CA . VAL A 1 111 ? -2.561 -15.408 4.441 1.00 96.25 111 VAL A CA 1
ATOM 819 C C . VAL A 1 111 ? -2.793 -15.639 5.935 1.00 96.25 111 VAL A C 1
ATOM 821 O O . VAL A 1 111 ? -1.864 -15.456 6.724 1.00 96.25 111 VAL A O 1
ATOM 824 N N . LEU A 1 112 ? -3.992 -16.084 6.318 1.00 96.12 112 LEU A N 1
ATOM 825 C CA . LEU A 1 112 ? -4.365 -16.311 7.717 1.00 96.12 112 LEU A CA 1
ATOM 826 C C . LEU A 1 112 ? -3.516 -17.405 8.384 1.00 96.12 112 LEU A C 1
ATOM 828 O O . LEU A 1 112 ? -3.024 -17.195 9.493 1.00 96.12 112 LEU A O 1
ATOM 832 N N . ASP A 1 113 ? -3.250 -18.514 7.691 1.00 96.44 113 ASP A N 1
ATOM 833 C CA . ASP A 1 113 ? -2.427 -19.632 8.185 1.00 96.44 113 ASP A CA 1
ATOM 834 C C . ASP A 1 113 ? -0.954 -19.248 8.432 1.00 96.44 113 ASP A C 1
ATOM 836 O O . ASP A 1 113 ? -0.180 -20.006 9.038 1.00 96.44 113 ASP A O 1
ATOM 840 N N . ARG A 1 114 ? -0.534 -18.084 7.926 1.00 95.88 114 ARG A N 1
ATOM 841 C CA . ARG A 1 114 ? 0.833 -17.558 8.012 1.00 95.88 114 ARG A CA 1
ATOM 842 C C . ARG A 1 114 ? 0.997 -16.389 8.976 1.00 95.88 114 ARG A C 1
ATOM 844 O O . ARG A 1 114 ? 2.135 -15.979 9.201 1.00 95.88 114 ARG A O 1
ATOM 851 N N . LEU A 1 115 ? -0.080 -15.878 9.566 1.00 95.19 115 LEU A N 1
ATOM 852 C CA . LEU A 1 115 ? 0.009 -14.746 10.488 1.00 95.19 115 LEU A CA 1
ATOM 853 C C . LEU A 1 115 ? 0.913 -15.061 11.682 1.00 95.19 115 LEU A C 1
ATOM 855 O O . LEU A 1 115 ? 0.796 -16.111 12.315 1.00 95.19 115 LEU A O 1
ATOM 859 N N . GLY A 1 116 ? 1.818 -14.134 11.988 1.00 91.50 116 GLY A N 1
ATOM 860 C CA . GLY A 1 116 ? 2.767 -14.269 13.090 1.00 91.50 116 GLY A CA 1
ATOM 861 C C . GLY A 1 116 ? 3.896 -15.272 12.845 1.00 91.50 116 GLY A C 1
ATOM 862 O O . GLY A 1 116 ? 4.652 -15.551 13.773 1.00 91.50 116 GLY A O 1
ATOM 863 N N . ARG A 1 117 ? 4.047 -15.824 11.630 1.00 92.38 117 ARG A N 1
ATOM 864 C CA . ARG A 1 117 ? 5.227 -16.630 11.294 1.00 92.38 117 ARG A CA 1
ATOM 865 C C . ARG A 1 117 ? 6.472 -15.749 11.271 1.00 92.38 117 ARG A C 1
ATOM 867 O O . ARG A 1 117 ? 6.567 -14.807 10.485 1.00 92.38 117 ARG A O 1
ATOM 874 N N . ASP A 1 118 ? 7.452 -16.118 12.087 1.00 86.88 118 ASP A N 1
ATOM 875 C CA . ASP A 1 118 ? 8.775 -15.511 12.046 1.00 86.88 118 ASP A CA 1
ATOM 876 C C . ASP A 1 118 ? 9.447 -15.763 10.694 1.00 86.88 118 ASP A C 1
ATOM 878 O O . ASP A 1 118 ? 9.364 -16.852 10.121 1.00 86.88 118 ASP A O 1
ATOM 882 N N . PHE A 1 119 ? 10.182 -14.767 10.207 1.00 87.50 119 PHE A N 1
ATOM 883 C CA . PHE A 1 119 ? 10.997 -14.911 9.012 1.00 87.50 119 PHE A CA 1
ATOM 884 C C . PHE A 1 119 ? 12.342 -14.209 9.153 1.00 87.50 119 PHE A C 1
ATOM 886 O O . PHE A 1 119 ? 12.522 -13.259 9.915 1.00 87.50 119 PHE A O 1
ATOM 893 N N . ALA A 1 120 ? 13.324 -14.697 8.396 1.00 85.62 120 ALA A N 1
ATOM 894 C CA . ALA A 1 120 ? 14.660 -14.131 8.423 1.00 85.62 120 ALA A CA 1
ATOM 895 C C . ALA A 1 120 ? 14.646 -12.711 7.820 1.00 85.62 120 ALA A C 1
ATOM 897 O O . ALA A 1 120 ? 14.184 -12.553 6.687 1.00 85.62 120 ALA A O 1
ATOM 898 N N . PRO A 1 121 ? 15.252 -11.697 8.470 1.00 82.50 121 PRO A N 1
ATOM 899 C CA . PRO A 1 121 ? 15.250 -10.320 7.963 1.00 82.50 121 PRO A CA 1
ATOM 900 C C . PRO A 1 121 ? 15.829 -10.152 6.551 1.00 82.50 121 PRO A C 1
ATOM 902 O O . PRO A 1 121 ? 15.521 -9.188 5.859 1.00 82.50 121 PRO A O 1
ATOM 905 N N . LYS A 1 122 ? 16.648 -11.107 6.087 1.00 84.94 122 LYS A N 1
ATOM 906 C CA . LYS A 1 122 ? 17.143 -11.140 4.704 1.00 84.94 122 LYS A CA 1
ATOM 907 C C . LYS A 1 122 ? 16.017 -11.182 3.661 1.00 84.94 122 LYS A C 1
ATOM 909 O O . LYS A 1 122 ? 16.207 -10.634 2.581 1.00 84.94 122 LYS A O 1
ATOM 914 N N . LEU A 1 123 ? 14.866 -11.793 3.969 1.00 89.56 123 LEU A N 1
ATOM 915 C CA . LEU A 1 123 ? 13.748 -11.906 3.024 1.00 89.56 123 LEU A CA 1
ATOM 916 C C . LEU A 1 123 ? 13.198 -10.533 2.626 1.00 89.56 123 LEU A C 1
ATOM 918 O O . LEU A 1 123 ? 12.839 -10.342 1.471 1.00 89.56 123 LEU A O 1
ATOM 922 N N . LEU A 1 124 ? 13.226 -9.562 3.543 1.00 88.50 124 LEU A N 1
ATOM 923 C CA . LEU A 1 124 ? 12.814 -8.181 3.287 1.00 88.50 124 LEU A CA 1
ATOM 924 C C . LEU A 1 124 ? 13.638 -7.518 2.173 1.00 88.50 124 LEU A C 1
ATOM 926 O O . LEU A 1 124 ? 13.100 -6.811 1.326 1.00 88.50 124 LEU A O 1
ATOM 930 N N . TYR A 1 125 ? 14.948 -7.759 2.149 1.00 85.00 125 TYR A N 1
ATOM 931 C CA . TYR A 1 125 ? 15.813 -7.216 1.101 1.00 85.00 125 TYR A CA 1
ATOM 932 C C . TYR A 1 125 ? 15.770 -8.031 -0.181 1.00 85.00 125 TYR A C 1
ATOM 934 O O . TYR A 1 125 ? 15.920 -7.454 -1.254 1.00 85.00 125 TYR A O 1
ATOM 942 N N . LEU A 1 126 ? 15.554 -9.344 -0.079 1.00 90.38 126 LEU A N 1
ATOM 943 C CA . LEU A 1 126 ? 15.356 -10.177 -1.259 1.00 90.38 126 LEU A CA 1
ATOM 944 C C . LEU A 1 126 ? 14.090 -9.750 -2.004 1.00 90.38 126 LEU A C 1
ATOM 946 O O . LEU A 1 126 ? 14.177 -9.468 -3.193 1.00 90.38 126 LEU A O 1
ATOM 950 N N . VAL A 1 127 ? 12.954 -9.583 -1.314 1.00 92.88 127 VAL A N 1
ATOM 951 C CA . VAL A 1 127 ? 11.722 -9.109 -1.964 1.00 92.88 127 VAL A CA 1
ATOM 952 C C . VAL A 1 127 ? 11.890 -7.694 -2.525 1.00 92.88 127 VAL A C 1
ATOM 954 O O . VAL A 1 127 ? 11.496 -7.440 -3.657 1.00 92.88 127 VAL A O 1
ATOM 957 N N . ALA A 1 128 ? 12.557 -6.783 -1.806 1.00 89.56 128 ALA A N 1
ATOM 958 C CA . ALA A 1 128 ? 12.839 -5.441 -2.322 1.00 89.56 128 ALA A CA 1
ATOM 959 C C . ALA A 1 128 ? 13.747 -5.459 -3.570 1.00 89.56 128 ALA A C 1
ATOM 961 O O . ALA A 1 128 ? 13.553 -4.660 -4.488 1.00 89.56 128 ALA A O 1
ATOM 962 N N . GLY A 1 129 ? 14.728 -6.366 -3.612 1.00 89.19 129 GLY A N 1
ATOM 963 C CA . GLY A 1 129 ? 15.597 -6.590 -4.767 1.00 89.19 129 GLY A CA 1
ATOM 964 C C . GLY A 1 129 ? 14.826 -7.129 -5.969 1.00 89.19 129 GLY A C 1
ATOM 965 O O . GLY A 1 129 ? 14.885 -6.528 -7.040 1.00 89.19 129 GLY A O 1
ATOM 966 N N . LEU A 1 130 ? 14.029 -8.181 -5.768 1.00 94.25 130 LEU A N 1
ATOM 967 C CA . LEU A 1 130 ? 13.196 -8.773 -6.817 1.00 94.25 130 LEU A CA 1
ATOM 968 C C . LEU A 1 130 ? 12.162 -7.786 -7.361 1.00 94.25 130 LEU A C 1
ATOM 970 O O . LEU A 1 130 ? 11.998 -7.685 -8.571 1.00 94.25 130 LEU A O 1
ATOM 974 N N . LEU A 1 131 ? 11.515 -6.997 -6.498 1.00 93.69 131 LEU A N 1
ATOM 975 C CA . LEU A 1 131 ? 10.593 -5.943 -6.929 1.00 93.69 131 LEU A CA 1
ATOM 976 C C . LEU A 1 131 ? 11.299 -4.900 -7.803 1.00 93.69 131 LEU A C 1
ATOM 978 O O . LEU A 1 131 ? 10.732 -4.433 -8.788 1.00 93.69 131 LEU A O 1
ATOM 982 N N . ARG A 1 132 ? 12.548 -4.544 -7.485 1.00 89.69 132 ARG A N 1
ATOM 983 C CA . ARG A 1 132 ? 13.342 -3.625 -8.313 1.00 89.69 132 ARG A CA 1
ATOM 984 C C . ARG A 1 132 ? 13.725 -4.249 -9.658 1.00 89.69 132 ARG A C 1
ATOM 986 O O . ARG A 1 132 ? 13.665 -3.553 -10.674 1.00 89.69 132 ARG A O 1
ATOM 993 N N . GLU A 1 133 ? 14.109 -5.522 -9.682 1.00 92.50 133 GLU A N 1
ATOM 994 C CA . GLU A 1 133 ? 14.375 -6.251 -10.931 1.00 92.50 133 GLU A CA 1
ATOM 995 C C . GLU A 1 133 ? 13.113 -6.335 -11.797 1.00 92.50 133 GLU A C 1
ATOM 997 O O . GLU A 1 133 ? 13.162 -6.016 -12.984 1.00 92.50 133 GLU A O 1
ATOM 1002 N N . TYR A 1 134 ? 11.968 -6.632 -11.183 1.00 94.69 134 TYR A N 1
ATOM 1003 C CA . TYR A 1 134 ? 10.664 -6.662 -11.841 1.00 94.69 134 TYR A CA 1
ATOM 1004 C C . TYR A 1 134 ? 10.297 -5.295 -12.420 1.00 94.69 134 TYR A C 1
ATOM 1006 O O . TYR A 1 134 ? 9.994 -5.188 -13.606 1.00 94.69 134 TYR A O 1
ATOM 1014 N N . GLY A 1 135 ? 10.424 -4.225 -11.630 1.00 90.81 135 GLY A N 1
ATOM 1015 C CA . GLY A 1 135 ? 10.198 -2.860 -12.101 1.00 90.81 135 GLY A CA 1
ATOM 1016 C C . GLY A 1 135 ? 11.108 -2.464 -13.261 1.00 90.81 135 GLY A C 1
ATOM 1017 O O . GLY A 1 135 ? 10.676 -1.753 -14.167 1.00 90.81 135 GLY A O 1
ATOM 1018 N N . THR A 1 136 ? 12.352 -2.947 -13.264 1.00 88.25 136 THR A N 1
ATOM 1019 C CA . THR A 1 136 ? 13.304 -2.715 -14.358 1.00 88.25 136 THR A CA 1
ATOM 1020 C C . THR A 1 136 ? 12.872 -3.443 -15.629 1.00 88.25 136 THR A C 1
ATOM 1022 O O . THR A 1 136 ? 12.860 -2.828 -16.696 1.00 88.25 136 THR A O 1
ATOM 1025 N N . ALA A 1 137 ? 12.478 -4.714 -15.527 1.00 90.88 137 ALA A N 1
ATOM 1026 C CA . ALA A 1 137 ? 11.987 -5.492 -16.663 1.00 90.88 137 ALA A CA 1
ATOM 1027 C C . ALA A 1 137 ? 10.691 -4.891 -17.240 1.00 90.88 137 ALA A C 1
ATOM 1029 O O . ALA A 1 137 ? 10.592 -4.673 -18.448 1.00 90.88 137 ALA A O 1
ATOM 1030 N N . GLU A 1 138 ? 9.740 -4.516 -16.380 1.00 90.56 138 GLU A N 1
ATOM 1031 C CA . GLU A 1 138 ? 8.508 -3.823 -16.773 1.00 90.56 138 GLU A CA 1
ATOM 1032 C C . GLU A 1 138 ? 8.802 -2.485 -17.459 1.00 90.56 138 GLU A C 1
ATOM 1034 O O . GLU A 1 138 ? 8.256 -2.190 -18.524 1.00 90.56 138 GLU A O 1
ATOM 1039 N N . HIS A 1 139 ? 9.708 -1.678 -16.901 1.00 85.50 139 HIS A N 1
ATOM 1040 C CA . HIS A 1 139 ? 10.115 -0.415 -17.510 1.00 85.50 139 HIS A CA 1
ATOM 1041 C C . HIS A 1 139 ? 10.683 -0.624 -18.918 1.00 85.50 139 HIS A C 1
ATOM 1043 O O . HIS A 1 139 ? 10.248 0.030 -19.869 1.00 85.50 139 HIS A O 1
ATOM 1049 N N . GLN A 1 140 ? 11.624 -1.561 -19.062 1.00 85.06 140 GLN A N 1
ATOM 1050 C CA . GLN A 1 140 ? 12.259 -1.883 -20.339 1.00 85.06 140 GLN A CA 1
ATOM 1051 C C . GLN A 1 140 ? 11.242 -2.373 -21.368 1.00 85.06 140 GLN A C 1
ATOM 1053 O O . GLN A 1 140 ? 11.275 -1.920 -22.516 1.00 85.06 140 GLN A O 1
ATOM 1058 N N . LEU A 1 141 ? 10.316 -3.247 -20.966 1.00 87.06 141 LEU A N 1
ATOM 1059 C CA . LEU A 1 141 ? 9.267 -3.768 -21.835 1.00 87.06 141 LEU A CA 1
ATOM 1060 C C . LEU A 1 141 ? 8.388 -2.640 -22.385 1.00 87.06 141 LEU A C 1
ATOM 1062 O O . LEU A 1 141 ? 8.168 -2.550 -23.595 1.00 87.06 141 LEU A O 1
ATOM 1066 N N . GLN A 1 142 ? 7.897 -1.763 -21.508 1.00 83.50 142 GLN A N 1
ATOM 1067 C CA . GLN A 1 142 ? 6.978 -0.692 -21.895 1.00 83.50 142 GLN A CA 1
ATOM 1068 C C . GLN A 1 142 ? 7.686 0.390 -22.714 1.00 83.50 142 GLN A C 1
ATOM 1070 O O . GLN A 1 142 ? 7.189 0.780 -23.771 1.00 83.50 142 GLN A O 1
ATOM 1075 N N . GLN A 1 143 ? 8.871 0.830 -22.283 1.00 82.75 143 GLN A N 1
ATOM 1076 C CA . GLN A 1 143 ? 9.652 1.825 -23.015 1.00 82.75 143 GLN A CA 1
ATOM 1077 C C . GLN A 1 143 ? 10.021 1.317 -24.415 1.00 82.75 143 GLN A C 1
ATOM 1079 O O . GLN A 1 143 ? 9.873 2.049 -25.394 1.00 82.75 143 GLN A O 1
ATOM 1084 N N . SER A 1 144 ? 10.447 0.055 -24.531 1.00 83.38 144 SER A N 1
ATOM 1085 C CA . SER A 1 144 ? 10.814 -0.533 -25.822 1.00 83.38 144 SER A CA 1
ATOM 1086 C C . SER A 1 144 ? 9.621 -0.621 -26.769 1.00 83.38 144 SER A C 1
ATOM 1088 O O . SER A 1 144 ? 9.761 -0.282 -27.942 1.00 83.38 144 SER A O 1
ATOM 1090 N N . ARG A 1 145 ? 8.433 -0.985 -26.266 1.00 82.44 145 ARG A N 1
ATOM 1091 C CA . ARG A 1 145 ? 7.186 -0.980 -27.053 1.00 82.44 145 ARG A CA 1
ATOM 1092 C C . ARG A 1 145 ? 6.810 0.423 -27.534 1.00 82.44 145 ARG A C 1
ATOM 1094 O O . ARG A 1 145 ? 6.525 0.597 -28.714 1.00 82.44 145 ARG A O 1
ATOM 1101 N N . ILE A 1 146 ? 6.878 1.429 -26.657 1.00 78.31 146 ILE A N 1
ATOM 110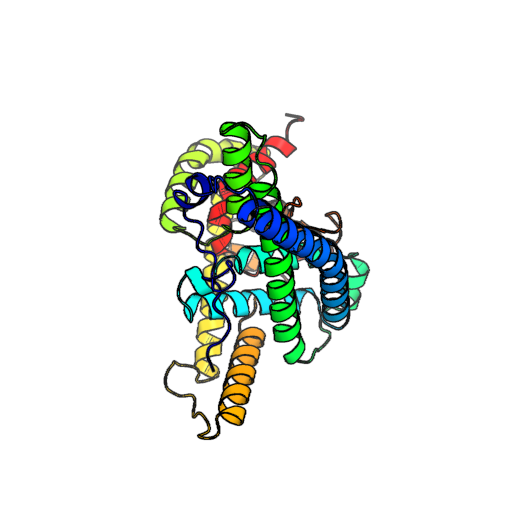2 C CA . ILE A 1 146 ? 6.582 2.830 -27.012 1.00 78.31 146 ILE A CA 1
ATOM 1103 C C . ILE A 1 146 ? 7.539 3.342 -28.097 1.00 78.31 146 ILE A C 1
ATOM 1105 O O . ILE A 1 146 ? 7.119 4.068 -28.998 1.00 78.31 146 ILE A O 1
ATOM 1109 N N . ILE A 1 147 ? 8.824 2.983 -28.018 1.00 77.94 147 ILE A N 1
ATOM 1110 C CA . ILE A 1 147 ? 9.813 3.391 -29.020 1.00 77.94 147 ILE A CA 1
ATOM 1111 C C . ILE A 1 147 ? 9.569 2.660 -30.343 1.00 77.94 147 ILE A C 1
ATOM 1113 O O . ILE A 1 147 ? 9.565 3.322 -31.375 1.00 77.94 147 ILE A O 1
ATOM 1117 N N . MET A 1 148 ? 9.355 1.340 -30.319 1.00 76.81 148 MET A N 1
ATOM 1118 C CA . MET A 1 148 ? 9.201 0.515 -31.525 1.00 76.81 148 MET A CA 1
ATOM 1119 C C . MET A 1 148 ? 7.917 0.790 -32.314 1.00 76.81 148 MET A C 1
ATOM 1121 O O . MET A 1 148 ? 7.916 0.607 -33.533 1.00 76.81 148 MET A O 1
ATOM 1125 N N . ASP A 1 149 ? 6.854 1.272 -31.668 1.00 73.75 149 ASP A N 1
ATOM 1126 C CA . ASP A 1 149 ? 5.591 1.630 -32.326 1.00 73.75 149 ASP A CA 1
ATOM 1127 C C . ASP A 1 149 ? 5.698 2.985 -33.060 1.00 73.75 149 ASP A C 1
ATOM 1129 O O . ASP A 1 149 ? 4.947 3.940 -32.856 1.00 73.75 149 ASP A O 1
ATOM 1133 N N . HIS A 1 150 ? 6.661 3.067 -33.983 1.00 62.59 150 HIS A N 1
ATOM 1134 C CA . HIS A 1 150 ? 6.976 4.243 -34.793 1.00 62.59 150 HIS A CA 1
ATOM 1135 C C . HIS A 1 150 ? 5.809 4.722 -35.675 1.00 62.59 150 HIS A C 1
ATOM 1137 O O . HIS A 1 150 ? 5.848 5.868 -36.123 1.00 62.59 150 HIS A O 1
ATOM 1143 N N . GLN A 1 151 ? 4.795 3.881 -35.911 1.00 56.56 151 GLN A N 1
ATOM 1144 C CA . GLN A 1 151 ? 3.647 4.168 -36.782 1.00 56.56 151 GLN A CA 1
ATOM 1145 C C . GLN A 1 151 ? 2.430 4.768 -36.067 1.00 56.56 151 GLN A C 1
ATOM 1147 O O . GLN A 1 151 ? 1.450 5.108 -36.726 1.00 56.56 151 GLN A O 1
ATOM 1152 N N . GLU A 1 152 ? 2.475 4.927 -34.745 1.00 60.84 152 GLU A N 1
ATOM 1153 C CA . GLU A 1 152 ? 1.363 5.524 -34.010 1.00 60.84 152 GLU A CA 1
ATOM 1154 C C . GLU A 1 152 ? 1.338 7.048 -34.141 1.00 60.84 152 GLU A C 1
ATOM 1156 O O . GLU A 1 152 ? 2.384 7.717 -34.089 1.00 60.84 152 GLU A O 1
ATOM 1161 N N . ASP A 1 153 ? 0.122 7.590 -34.277 1.00 77.00 153 ASP A N 1
ATOM 1162 C CA . ASP A 1 153 ? -0.117 9.028 -34.252 1.00 77.00 153 ASP A CA 1
ATOM 1163 C C . ASP A 1 153 ? 0.390 9.665 -32.943 1.00 77.00 153 ASP A C 1
ATOM 1165 O O . ASP A 1 153 ? 0.635 9.009 -31.922 1.00 77.00 153 ASP A O 1
ATOM 1169 N N . SER A 1 154 ? 0.601 10.981 -32.978 1.00 75.69 154 SER A N 1
ATOM 1170 C CA . SER A 1 154 ? 1.180 11.717 -31.852 1.00 75.69 154 SER A CA 1
ATOM 1171 C C . SER A 1 154 ? 0.334 11.638 -30.577 1.00 75.69 154 SER A C 1
ATOM 1173 O O . SER A 1 154 ? 0.900 11.662 -29.484 1.00 75.69 154 SER A O 1
ATOM 1175 N N . LEU A 1 155 ? -0.992 11.514 -30.698 1.00 79.50 155 LEU A N 1
ATOM 1176 C CA . LEU A 1 155 ? -1.915 11.429 -29.564 1.00 79.50 155 LEU A CA 1
ATOM 1177 C C . LEU A 1 155 ? -1.821 10.073 -28.864 1.00 79.50 155 LEU A C 1
ATOM 1179 O O . LEU A 1 155 ? -1.754 10.020 -27.639 1.00 79.50 155 LEU A O 1
ATOM 1183 N N . THR A 1 156 ? -1.756 8.988 -29.627 1.00 76.56 156 THR A N 1
ATOM 1184 C CA . THR A 1 156 ? -1.609 7.619 -29.123 1.00 76.56 156 THR A CA 1
ATOM 1185 C C . THR A 1 156 ? -0.277 7.459 -28.403 1.00 76.56 156 THR A C 1
ATOM 1187 O O . THR A 1 156 ? -0.220 6.945 -27.285 1.00 76.56 156 THR A O 1
ATOM 1190 N N . ARG A 1 157 ? 0.791 8.015 -28.982 1.00 72.94 157 ARG A N 1
ATOM 1191 C CA . ARG A 1 157 ? 2.112 8.043 -28.351 1.00 72.94 157 ARG A CA 1
ATOM 1192 C C . ARG A 1 157 ? 2.110 8.841 -27.049 1.00 72.94 157 ARG A C 1
ATOM 1194 O O . ARG A 1 157 ? 2.617 8.354 -26.043 1.00 72.94 157 ARG A O 1
ATOM 1201 N N . ALA A 1 158 ? 1.526 10.041 -27.048 1.00 79.19 158 ALA A N 1
ATOM 1202 C CA . ALA A 1 158 ? 1.412 10.866 -25.845 1.00 79.19 158 ALA A CA 1
ATOM 1203 C C . ALA A 1 158 ? 0.600 10.160 -24.751 1.00 79.19 158 ALA A C 1
ATOM 1205 O O . ALA A 1 158 ? 1.026 10.122 -23.600 1.00 79.19 158 ALA A O 1
ATOM 1206 N N . ARG A 1 159 ? -0.523 9.531 -25.113 1.00 81.69 159 ARG A N 1
ATOM 1207 C CA . ARG A 1 159 ? -1.335 8.731 -24.193 1.00 81.69 159 ARG A CA 1
ATOM 1208 C C . ARG A 1 159 ? -0.525 7.597 -23.569 1.00 81.69 159 ARG A C 1
ATOM 1210 O O . ARG A 1 159 ? -0.571 7.435 -22.358 1.00 81.69 159 ARG A O 1
ATOM 1217 N N . ARG A 1 160 ? 0.245 6.846 -24.357 1.00 77.06 160 ARG A N 1
ATOM 1218 C CA . ARG A 1 160 ? 1.091 5.763 -23.834 1.00 77.06 160 ARG A CA 1
ATOM 1219 C C . ARG A 1 160 ? 2.210 6.267 -22.927 1.00 77.06 160 ARG A C 1
ATOM 1221 O O . ARG A 1 160 ? 2.509 5.611 -21.936 1.00 77.06 160 ARG A O 1
ATOM 1228 N N . PHE A 1 161 ? 2.793 7.432 -23.220 1.00 77.56 161 PHE A N 1
ATOM 1229 C CA . PHE A 1 161 ? 3.732 8.083 -22.301 1.00 77.56 161 PHE A CA 1
ATOM 1230 C C . PHE A 1 161 ? 3.061 8.457 -20.979 1.00 77.56 161 PHE A C 1
ATOM 1232 O O . PHE A 1 161 ? 3.614 8.152 -19.931 1.00 77.56 161 PHE A O 1
ATOM 1239 N N . LEU A 1 162 ? 1.855 9.029 -21.017 1.00 81.88 162 LEU A N 1
ATOM 1240 C CA . LEU A 1 162 ? 1.092 9.350 -19.808 1.00 81.88 162 LEU A CA 1
ATOM 1241 C C . LEU A 1 162 ? 0.680 8.094 -19.030 1.00 81.88 162 LEU A C 1
ATOM 1243 O O . LEU A 1 162 ? 0.735 8.092 -17.807 1.00 81.88 162 LEU A O 1
ATOM 1247 N N . GLU A 1 163 ? 0.295 7.010 -19.708 1.00 80.19 163 GLU A N 1
ATOM 1248 C CA . GLU A 1 163 ? 0.003 5.722 -19.065 1.00 80.19 163 GLU A CA 1
ATOM 1249 C C . GLU A 1 163 ? 1.258 5.129 -18.413 1.00 80.19 163 GLU A C 1
ATOM 1251 O O . GLU A 1 163 ? 1.190 4.613 -17.298 1.00 80.19 163 GLU A O 1
ATOM 1256 N N . PHE A 1 164 ? 2.407 5.222 -19.084 1.00 79.62 164 PHE A N 1
ATOM 1257 C CA . PHE A 1 164 ? 3.696 4.795 -18.552 1.00 79.62 164 PHE A CA 1
ATOM 1258 C C . PHE A 1 164 ? 4.105 5.623 -17.323 1.00 79.62 164 PHE A C 1
ATOM 1260 O O . PHE A 1 164 ? 4.429 5.046 -16.285 1.00 79.62 164 PHE A O 1
ATOM 1267 N N . GLU A 1 165 ? 4.038 6.954 -17.414 1.00 77.25 165 GLU A N 1
ATOM 1268 C CA . GLU A 1 165 ? 4.303 7.854 -16.289 1.00 77.25 165 GLU A CA 1
ATOM 1269 C C . GLU A 1 165 ? 3.353 7.546 -15.142 1.00 77.25 165 GLU A C 1
ATOM 1271 O O . GLU A 1 165 ? 3.817 7.301 -14.039 1.00 77.25 165 GLU A O 1
ATOM 1276 N N . HIS A 1 166 ? 2.051 7.421 -15.407 1.00 79.31 166 HIS A N 1
ATOM 1277 C CA . HIS A 1 166 ? 1.067 7.092 -14.385 1.00 79.31 166 HIS A CA 1
ATOM 1278 C C . HIS A 1 166 ? 1.445 5.818 -13.618 1.00 79.31 166 HIS A C 1
ATOM 1280 O O . HIS A 1 166 ? 1.326 5.807 -12.397 1.00 79.31 166 HIS A O 1
ATOM 1286 N N . ARG A 1 167 ? 1.923 4.756 -14.283 1.00 80.56 167 ARG A N 1
ATOM 1287 C CA . ARG A 1 167 ? 2.282 3.479 -13.628 1.00 80.56 167 ARG A CA 1
ATOM 1288 C C . ARG A 1 167 ? 3.416 3.606 -12.611 1.00 80.56 167 ARG A C 1
ATOM 1290 O O . ARG A 1 167 ? 3.351 2.948 -11.579 1.00 80.56 167 ARG A O 1
ATOM 1297 N N . PHE A 1 168 ? 4.430 4.425 -12.885 1.00 75.62 168 PHE A N 1
ATOM 1298 C CA . PHE A 1 168 ? 5.618 4.546 -12.028 1.00 75.62 168 PHE A CA 1
ATOM 1299 C C . PHE A 1 168 ? 5.617 5.803 -11.152 1.00 75.62 168 PHE A C 1
ATOM 1301 O O . PHE A 1 168 ? 6.193 5.797 -10.061 1.00 75.62 168 PHE A O 1
ATOM 1308 N N . ASP A 1 169 ? 4.948 6.862 -11.596 1.00 73.06 169 ASP A N 1
ATOM 1309 C CA . ASP A 1 169 ? 4.728 8.094 -10.851 1.00 73.06 169 ASP A CA 1
ATOM 1310 C C . ASP A 1 169 ? 3.528 7.929 -9.916 1.00 73.06 169 ASP A C 1
ATOM 1312 O O . ASP A 1 169 ? 2.423 8.439 -10.113 1.00 73.06 169 ASP A O 1
ATOM 1316 N N . ARG A 1 170 ? 3.763 7.121 -8.884 1.00 71.62 170 ARG A N 1
ATOM 1317 C CA . ARG A 1 170 ? 2.907 7.014 -7.701 1.00 71.62 170 ARG A CA 1
ATOM 1318 C C . ARG A 1 170 ? 3.404 7.927 -6.576 1.00 71.62 170 ARG A C 1
ATOM 1320 O O . ARG A 1 170 ? 3.030 7.710 -5.430 1.00 71.62 170 ARG A O 1
ATOM 1327 N N . MET A 1 171 ? 4.269 8.900 -6.901 1.00 62.19 171 MET A N 1
ATOM 1328 C CA . MET A 1 171 ? 5.042 9.645 -5.913 1.00 62.19 171 MET A CA 1
ATOM 1329 C C . MET A 1 171 ? 4.153 10.344 -4.880 1.00 62.19 171 MET A C 1
ATOM 1331 O O . MET A 1 171 ? 3.240 11.099 -5.218 1.00 62.19 171 MET A O 1
ATOM 1335 N N . THR A 1 172 ? 4.500 10.181 -3.607 1.00 63.00 172 THR A N 1
ATOM 1336 C CA . THR A 1 172 ? 3.923 10.920 -2.482 1.00 63.00 172 THR A CA 1
ATOM 1337 C C . THR A 1 172 ? 4.267 12.413 -2.607 1.00 63.00 172 THR A C 1
ATOM 1339 O O . THR A 1 172 ? 5.301 12.877 -2.122 1.00 63.00 172 THR A O 1
ATOM 1342 N N . GLY A 1 173 ? 3.408 13.191 -3.274 1.00 58.38 173 GLY A N 1
ATOM 1343 C CA . GLY A 1 173 ? 3.588 14.624 -3.531 1.00 58.38 173 GLY A CA 1
ATOM 1344 C C . GLY A 1 173 ? 2.493 15.516 -2.933 1.00 58.38 173 GLY A C 1
ATOM 1345 O O . GLY A 1 173 ? 1.320 15.387 -3.251 1.00 58.38 173 GLY A O 1
ATOM 1346 N N . TYR A 1 174 ? 2.872 16.505 -2.121 1.00 64.69 174 TYR A N 1
ATOM 1347 C CA . TYR A 1 174 ? 2.001 17.627 -1.714 1.00 64.69 174 TYR A CA 1
ATOM 1348 C C . TYR A 1 174 ? 0.698 17.276 -0.949 1.00 64.69 174 TYR A C 1
ATOM 1350 O O . TYR A 1 174 ? -0.349 17.867 -1.233 1.00 64.69 174 TYR A O 1
ATOM 1358 N N . PRO A 1 175 ? 0.726 16.397 0.078 1.00 73.19 175 PRO A N 1
ATOM 1359 C CA . PRO A 1 175 ? -0.479 16.025 0.834 1.00 73.19 175 PRO A CA 1
ATOM 1360 C C . PRO A 1 175 ? -1.212 17.237 1.434 1.00 73.19 175 PRO A C 1
ATOM 1362 O O . PRO A 1 175 ? -2.438 17.252 1.508 1.00 73.19 175 PRO A O 1
ATOM 1365 N N . VAL A 1 176 ? -0.483 18.297 1.805 1.00 76.69 176 VAL A N 1
ATOM 1366 C CA . VAL A 1 176 ? -1.070 19.541 2.333 1.00 76.69 176 VAL A CA 1
ATOM 1367 C C . VAL A 1 176 ? -1.944 20.243 1.287 1.00 76.69 176 VAL A C 1
ATOM 1369 O O . VAL A 1 176 ? -3.051 20.675 1.605 1.00 76.69 176 VAL A O 1
ATOM 1372 N N . GLN A 1 177 ? -1.472 20.348 0.045 1.00 83.19 177 GLN A N 1
ATOM 1373 C CA . GLN A 1 177 ? -2.195 20.989 -1.053 1.00 83.19 177 GLN A CA 1
ATOM 1374 C C . GLN A 1 177 ? -3.376 20.126 -1.507 1.00 83.19 177 GLN A C 1
ATOM 1376 O O . GLN A 1 177 ? -4.490 20.631 -1.647 1.00 83.19 177 GLN A O 1
ATOM 1381 N N . LEU A 1 178 ? -3.161 18.817 -1.665 1.00 85.56 178 LEU A N 1
ATOM 1382 C CA . LEU A 1 178 ? -4.213 17.880 -2.071 1.00 85.56 178 LEU A CA 1
ATOM 1383 C C . LEU A 1 178 ? -5.352 17.821 -1.056 1.00 85.56 178 LEU A C 1
ATOM 1385 O O . LEU A 1 178 ? -6.519 17.791 -1.438 1.00 85.56 178 LEU A O 1
ATOM 1389 N N . ARG A 1 179 ? -5.040 17.915 0.240 1.00 84.88 179 ARG A N 1
ATOM 1390 C CA . ARG A 1 179 ? -6.049 17.999 1.299 1.00 84.88 179 ARG A CA 1
ATOM 1391 C C . ARG A 1 179 ? -6.966 19.209 1.142 1.00 84.88 179 ARG A C 1
ATOM 1393 O O . ARG A 1 179 ? -8.174 19.088 1.333 1.00 84.88 179 ARG A O 1
ATOM 1400 N N . GLN A 1 180 ? -6.407 20.382 0.839 1.00 87.56 180 GLN A N 1
ATOM 1401 C CA . GLN A 1 180 ? -7.208 21.595 0.652 1.00 87.56 180 GLN A CA 1
ATOM 1402 C C . GLN A 1 180 ? -8.168 21.432 -0.526 1.00 87.56 180 GLN A C 1
ATOM 1404 O O . GLN A 1 180 ? -9.346 21.762 -0.399 1.00 87.56 180 GLN A O 1
ATOM 1409 N N . ILE A 1 181 ? -7.677 20.863 -1.630 1.00 89.69 181 ILE A N 1
ATOM 1410 C CA . ILE A 1 181 ? -8.485 20.564 -2.814 1.00 89.69 181 ILE A CA 1
ATOM 1411 C C . ILE A 1 181 ? -9.590 19.566 -2.460 1.00 89.69 181 ILE A C 1
ATOM 1413 O O . ILE A 1 181 ? -10.760 19.844 -2.709 1.00 89.69 181 ILE A O 1
ATOM 1417 N N . PHE A 1 182 ? -9.245 18.445 -1.823 1.00 91.12 182 PHE A N 1
ATOM 1418 C CA . PHE A 1 182 ? -10.212 17.422 -1.433 1.00 91.12 182 PHE A CA 1
ATOM 1419 C C . PHE A 1 182 ? -11.325 18.004 -0.559 1.00 91.12 182 PHE A C 1
ATOM 1421 O O . PHE A 1 182 ? -12.500 17.880 -0.893 1.00 91.12 182 PHE A O 1
ATOM 1428 N N . ASN A 1 183 ? -10.967 18.711 0.517 1.00 90.56 183 ASN A N 1
ATOM 1429 C CA . ASN A 1 183 ? -11.941 19.311 1.428 1.00 90.56 183 ASN A CA 1
ATOM 1430 C C . ASN A 1 183 ? -12.819 20.365 0.742 1.00 90.56 183 ASN A C 1
ATOM 1432 O O . ASN A 1 183 ? -14.004 20.462 1.060 1.00 90.56 183 ASN A O 1
ATOM 1436 N N . ALA A 1 184 ? -12.271 21.134 -0.203 1.00 90.94 184 ALA A N 1
ATOM 1437 C CA . ALA A 1 184 ? -13.050 22.089 -0.988 1.00 90.94 184 ALA A CA 1
ATOM 1438 C C . ALA A 1 184 ? -14.084 21.388 -1.885 1.00 90.94 184 ALA A C 1
ATOM 1440 O O . ALA A 1 184 ? -15.213 21.862 -1.998 1.00 90.94 184 ALA A O 1
ATOM 1441 N N . VAL A 1 185 ? -13.723 20.246 -2.479 1.00 91.50 185 VAL A N 1
ATOM 1442 C CA . VAL A 1 185 ? -14.624 19.449 -3.325 1.00 91.50 185 VAL A CA 1
ATOM 1443 C C . VAL A 1 185 ? -15.707 18.769 -2.485 1.00 91.50 185 VAL A C 1
ATOM 1445 O O . VAL A 1 185 ? -16.897 18.928 -2.761 1.00 91.50 185 VAL A O 1
ATOM 1448 N N . VAL A 1 186 ? -15.325 18.038 -1.433 1.00 92.31 186 VAL A N 1
ATOM 1449 C CA . VAL A 1 186 ? -16.267 17.179 -0.696 1.00 92.31 186 VAL A CA 1
ATOM 1450 C C . VAL A 1 186 ? -16.999 17.883 0.443 1.00 92.31 186 VAL A C 1
ATOM 1452 O O . VAL A 1 186 ? -18.000 17.364 0.932 1.00 92.31 186 VAL A O 1
ATOM 1455 N N . GLY A 1 187 ? -16.546 19.062 0.881 1.00 88.62 187 GLY A N 1
ATOM 1456 C CA . GLY A 1 187 ? -17.108 19.752 2.048 1.00 88.62 187 GLY A CA 1
ATOM 1457 C C . GLY A 1 187 ? -18.603 20.053 1.915 1.00 88.62 187 GLY A C 1
ATOM 1458 O O . GLY A 1 187 ? -19.364 19.874 2.865 1.00 88.62 187 GLY A O 1
ATOM 1459 N N . SER A 1 188 ? -19.055 20.419 0.712 1.00 88.88 188 SER A N 1
ATOM 1460 C CA . SER A 1 188 ? -20.480 20.652 0.422 1.00 88.88 188 SER A CA 1
ATOM 1461 C C . SER A 1 188 ? -21.335 19.372 0.442 1.00 88.88 188 SER A C 1
ATOM 1463 O O . SER A 1 188 ? -22.558 19.445 0.562 1.00 88.88 188 SER A O 1
ATOM 1465 N N . LEU A 1 189 ? -20.704 18.195 0.377 1.00 90.88 189 LEU A N 1
ATOM 1466 C CA . LEU A 1 189 ? -21.355 16.884 0.329 1.00 90.88 189 LEU A CA 1
ATOM 1467 C C . LEU A 1 189 ? -21.485 16.226 1.708 1.00 90.88 189 LEU A C 1
ATOM 1469 O O . LEU A 1 189 ? -22.061 15.141 1.802 1.00 90.88 189 LEU A O 1
ATOM 1473 N N . ALA A 1 190 ? -20.990 16.847 2.783 1.00 90.88 190 ALA A N 1
ATOM 1474 C CA . ALA A 1 190 ? -20.936 16.237 4.115 1.00 90.88 190 ALA A CA 1
ATOM 1475 C C . ALA A 1 190 ? -22.305 15.724 4.600 1.00 90.88 190 ALA A C 1
ATOM 1477 O O . ALA A 1 190 ? -22.433 14.572 5.000 1.00 90.88 190 ALA A O 1
ATOM 1478 N N . GLY A 1 191 ? -23.362 16.538 4.502 1.00 91.94 191 GLY A N 1
ATOM 1479 C CA . GLY A 1 191 ? -24.704 16.121 4.930 1.00 91.94 191 GLY A CA 1
ATOM 1480 C C . GLY A 1 191 ? -25.272 14.957 4.107 1.00 91.94 191 GLY A C 1
ATOM 1481 O O . GLY A 1 191 ? -25.908 14.062 4.662 1.00 91.94 191 GLY A O 1
ATOM 1482 N N . ARG A 1 192 ? -25.020 14.945 2.790 1.00 91.88 192 ARG A N 1
ATOM 1483 C CA . ARG A 1 192 ? -25.481 13.878 1.889 1.00 91.88 192 ARG A CA 1
ATOM 1484 C C . ARG A 1 192 ? -24.718 12.576 2.133 1.00 91.88 192 ARG A C 1
ATOM 1486 O O . ARG A 1 192 ? -25.353 11.545 2.321 1.00 91.88 192 ARG A O 1
ATOM 1493 N N . SER A 1 193 ? -23.391 12.650 2.201 1.00 93.00 193 SER A N 1
ATOM 1494 C CA . SER A 1 193 ? -22.529 11.495 2.483 1.00 93.00 193 SER A CA 1
ATOM 1495 C C . SER A 1 193 ? -22.828 10.883 3.850 1.00 93.00 193 SER A C 1
ATOM 1497 O O . SER A 1 193 ? -23.025 9.679 3.922 1.00 93.00 193 SER A O 1
ATOM 1499 N N . ILE A 1 194 ? -23.019 11.682 4.907 1.00 94.62 194 ILE A N 1
ATOM 1500 C CA . ILE A 1 194 ? -23.414 11.143 6.222 1.00 94.62 194 ILE A CA 1
ATOM 1501 C C . ILE A 1 194 ? -24.742 10.384 6.136 1.00 94.62 194 ILE A C 1
ATOM 1503 O O . ILE A 1 194 ? -24.881 9.328 6.746 1.00 94.62 194 ILE A O 1
ATOM 1507 N N . LYS A 1 195 ? -25.723 10.913 5.397 1.00 93.31 195 LYS A N 1
ATOM 1508 C CA . LYS A 1 195 ? -27.040 10.280 5.269 1.00 93.31 195 LYS A CA 1
ATOM 1509 C C . LYS A 1 195 ? -26.992 8.968 4.476 1.00 93.31 195 LYS A C 1
ATOM 1511 O O . LYS A 1 195 ? -27.735 8.058 4.821 1.00 93.31 195 LYS A O 1
ATOM 1516 N N . GLN A 1 196 ? -26.186 8.902 3.417 1.00 92.06 196 GLN A N 1
ATOM 1517 C CA . GLN A 1 196 ? -26.125 7.749 2.507 1.00 92.06 196 GLN A CA 1
ATOM 1518 C C . GLN A 1 196 ? -25.107 6.703 2.972 1.00 92.06 196 GLN A C 1
ATOM 1520 O O . GLN A 1 196 ? -25.443 5.540 3.137 1.00 92.06 196 GLN A O 1
ATOM 1525 N N . LEU A 1 197 ? -23.890 7.145 3.280 1.00 94.00 197 LEU A N 1
ATOM 1526 C CA . LEU A 1 197 ? -22.745 6.289 3.591 1.00 94.00 197 LEU A CA 1
ATOM 1527 C C . LEU A 1 197 ? -22.556 6.068 5.102 1.00 94.00 197 LEU A C 1
ATOM 1529 O O . LEU A 1 197 ? -21.784 5.209 5.521 1.00 94.00 197 LEU A O 1
ATOM 1533 N N . GLY A 1 198 ? -23.213 6.872 5.947 1.00 95.12 198 GLY A N 1
ATOM 1534 C CA . GLY A 1 198 ? -23.037 6.849 7.405 1.00 95.12 198 GLY A CA 1
ATOM 1535 C C . GLY A 1 198 ? -21.838 7.662 7.919 1.00 95.12 198 GLY A C 1
ATOM 1536 O O . GLY A 1 198 ? -21.638 7.758 9.132 1.00 95.12 198 GLY A O 1
ATOM 1537 N N . TYR A 1 199 ? -21.060 8.284 7.029 1.00 96.44 199 TYR A N 1
ATOM 1538 C CA . TYR A 1 199 ? -19.891 9.116 7.342 1.00 96.44 199 TYR A CA 1
ATOM 1539 C C . TYR A 1 199 ? -19.735 10.268 6.342 1.00 96.44 199 TYR A C 1
ATOM 1541 O O . TYR A 1 199 ? -20.264 10.212 5.235 1.00 96.44 199 TYR A O 1
ATOM 1549 N N . ALA A 1 200 ? -19.013 11.327 6.716 1.00 96.25 200 ALA A N 1
ATOM 1550 C CA . ALA A 1 200 ? -18.643 12.371 5.766 1.00 96.25 200 ALA A CA 1
ATOM 1551 C C . ALA A 1 200 ? -17.406 11.932 4.978 1.00 96.25 200 ALA A C 1
ATOM 1553 O O . ALA A 1 200 ? -16.467 11.397 5.559 1.00 96.25 200 ALA A O 1
ATOM 1554 N N . LEU A 1 201 ? -17.337 12.220 3.676 1.00 95.94 201 LEU A N 1
ATOM 1555 C CA . LEU A 1 201 ? -16.158 11.875 2.859 1.00 95.94 201 LEU A CA 1
ATOM 1556 C C . LEU A 1 201 ? -14.840 12.446 3.429 1.00 95.94 201 LEU A C 1
ATOM 1558 O O . LEU A 1 201 ? -13.790 11.818 3.315 1.00 95.94 201 LEU A O 1
ATOM 1562 N N . SER A 1 202 ? -14.892 13.598 4.109 1.00 95.19 202 SER A N 1
ATOM 1563 C CA . SER A 1 202 ? -13.757 14.193 4.833 1.00 95.19 202 SER A CA 1
ATOM 1564 C C . SER A 1 202 ? -13.244 13.354 6.007 1.00 95.19 202 SER A C 1
ATOM 1566 O O . SER A 1 202 ? -12.087 13.502 6.401 1.00 95.19 202 SER A O 1
ATOM 1568 N N . ASP A 1 203 ? -14.067 12.468 6.568 1.00 96.38 203 ASP A N 1
ATOM 1569 C CA . ASP A 1 203 ? -13.686 11.631 7.707 1.00 96.38 203 ASP A CA 1
ATOM 1570 C C . ASP A 1 203 ? -12.604 10.613 7.326 1.00 96.38 203 ASP A C 1
ATOM 1572 O O . ASP A 1 203 ? -11.810 10.234 8.182 1.00 96.38 203 ASP A O 1
ATOM 1576 N N . ALA A 1 204 ? -12.495 10.240 6.045 1.00 96.12 204 ALA A N 1
ATOM 1577 C CA . ALA A 1 204 ? -11.425 9.373 5.555 1.00 96.12 204 ALA A CA 1
ATOM 1578 C C . ALA A 1 204 ? -10.037 10.021 5.672 1.00 96.12 204 ALA A C 1
ATOM 1580 O O . ALA A 1 204 ? -9.102 9.380 6.153 1.00 96.12 204 ALA A O 1
ATOM 1581 N N . LEU A 1 205 ? -9.898 11.307 5.316 1.00 94.19 205 LEU A N 1
ATOM 1582 C CA . LEU A 1 205 ? -8.636 12.030 5.519 1.00 94.19 205 LEU A CA 1
ATOM 1583 C C . LEU A 1 205 ? -8.361 12.273 7.004 1.00 94.19 205 LEU A C 1
ATOM 1585 O O . LEU A 1 205 ? -7.225 12.125 7.442 1.00 94.19 205 LEU A O 1
ATOM 1589 N N . THR A 1 206 ? -9.395 12.583 7.790 1.00 95.00 206 THR A N 1
ATOM 1590 C CA . THR A 1 206 ? -9.266 12.733 9.248 1.00 95.00 206 THR A CA 1
ATOM 1591 C C . THR A 1 206 ? -8.757 11.444 9.905 1.00 95.00 206 THR A C 1
ATOM 1593 O O . THR A 1 206 ? -7.847 11.491 10.733 1.00 95.00 206 THR A O 1
ATOM 1596 N N . ALA A 1 207 ? -9.300 10.287 9.512 1.00 96.94 207 ALA A N 1
ATOM 1597 C CA . ALA A 1 207 ? -8.842 8.973 9.954 1.00 96.94 207 ALA A CA 1
ATOM 1598 C C . ALA A 1 207 ? -7.392 8.701 9.524 1.00 96.94 207 ALA A C 1
ATOM 1600 O O . ALA A 1 207 ? -6.582 8.261 10.342 1.00 96.94 207 ALA A O 1
ATOM 1601 N N . ALA A 1 208 ? -7.052 9.017 8.270 1.00 95.44 208 ALA A N 1
ATOM 1602 C CA . ALA A 1 208 ? -5.706 8.848 7.735 1.00 95.44 208 ALA A CA 1
ATOM 1603 C C . ALA A 1 208 ? -4.659 9.651 8.522 1.00 95.44 208 ALA A C 1
ATOM 1605 O O . ALA A 1 208 ? -3.637 9.092 8.918 1.00 95.44 208 ALA A O 1
ATOM 1606 N N . ASP A 1 209 ? -4.908 10.931 8.823 1.00 93.94 209 ASP A N 1
ATOM 1607 C CA . ASP A 1 209 ? -3.946 11.732 9.596 1.00 93.94 209 ASP A CA 1
ATOM 1608 C C . ASP A 1 209 ? -3.805 11.233 11.024 1.00 93.94 209 ASP A C 1
ATOM 1610 O O . ASP A 1 209 ? -2.695 11.179 11.557 1.00 93.94 209 ASP A O 1
ATOM 1614 N N . ALA A 1 210 ? -4.931 10.892 11.656 1.00 96.44 210 ALA A N 1
ATOM 1615 C CA . ALA A 1 210 ? -4.938 10.413 13.026 1.00 96.44 210 ALA A CA 1
ATOM 1616 C C . ALA A 1 210 ? -4.113 9.130 13.138 1.00 96.44 210 ALA A C 1
ATOM 1618 O O . ALA A 1 210 ? -3.280 9.012 14.042 1.00 96.44 210 ALA A O 1
ATOM 1619 N N . TYR A 1 211 ? -4.273 8.205 12.187 1.00 97.38 211 TYR A N 1
ATOM 1620 C CA . TYR A 1 211 ? -3.477 6.987 12.177 1.00 97.38 211 TYR A CA 1
ATOM 1621 C C . TYR A 1 211 ? -2.017 7.239 11.798 1.00 97.38 211 TYR A C 1
ATOM 1623 O O . TYR A 1 211 ? -1.116 6.701 12.440 1.00 97.38 211 TYR A O 1
ATOM 1631 N N . HIS A 1 212 ? -1.750 8.116 10.828 1.00 93.94 212 HIS A N 1
ATOM 1632 C CA . HIS A 1 212 ? -0.384 8.513 10.492 1.00 93.94 212 HIS A CA 1
ATOM 1633 C C . HIS A 1 212 ? 0.352 9.098 11.710 1.00 93.94 212 HIS A C 1
ATOM 1635 O O . HIS A 1 212 ? 1.502 8.743 11.968 1.00 93.94 212 HIS A O 1
ATOM 1641 N N . ALA A 1 213 ? -0.314 9.941 12.506 1.00 94.44 213 ALA A N 1
ATOM 1642 C CA . ALA A 1 213 ? 0.241 10.492 13.739 1.00 94.44 213 ALA A CA 1
ATOM 1643 C C . ALA A 1 213 ? 0.531 9.405 14.788 1.00 94.44 213 ALA A C 1
ATOM 1645 O O . ALA A 1 213 ? 1.560 9.469 15.460 1.00 94.44 213 ALA A O 1
ATOM 1646 N N . VAL A 1 214 ? -0.329 8.386 14.899 1.00 95.56 214 VAL A N 1
ATOM 1647 C CA . VAL A 1 214 ? -0.110 7.223 15.777 1.00 95.56 214 VAL A CA 1
ATOM 1648 C C . VAL A 1 214 ? 1.122 6.432 15.339 1.00 95.56 214 VAL A C 1
ATOM 1650 O O . VAL A 1 214 ? 1.992 6.156 16.167 1.00 95.56 214 VAL A O 1
ATOM 1653 N N . LEU A 1 215 ? 1.236 6.104 14.049 1.00 94.50 215 LEU A N 1
ATOM 1654 C CA . LEU A 1 215 ? 2.391 5.382 13.507 1.00 94.50 215 LEU A CA 1
ATOM 1655 C C . LEU A 1 215 ? 3.685 6.181 13.680 1.00 94.50 215 LEU A C 1
ATOM 1657 O O . LEU A 1 215 ? 4.699 5.631 14.111 1.00 94.50 215 LEU A O 1
ATOM 1661 N N . LYS A 1 216 ? 3.641 7.496 13.438 1.00 92.19 216 LYS A N 1
ATOM 1662 C CA . LYS A 1 216 ? 4.776 8.390 13.679 1.00 92.19 216 LYS A CA 1
ATOM 1663 C C . LYS A 1 216 ? 5.187 8.394 15.152 1.00 92.19 216 LYS A C 1
ATOM 1665 O O . LYS A 1 216 ? 6.362 8.198 15.442 1.00 92.19 216 LYS A O 1
ATOM 1670 N N . GLN A 1 217 ? 4.234 8.538 16.077 1.00 92.88 217 GLN A N 1
ATOM 1671 C CA . GLN A 1 217 ? 4.506 8.499 17.517 1.00 92.88 217 GLN A CA 1
ATOM 1672 C C . GLN A 1 217 ? 5.173 7.175 17.924 1.00 92.88 217 GLN A C 1
ATOM 1674 O O . GLN A 1 217 ? 6.151 7.185 18.671 1.00 92.88 217 GLN A O 1
ATOM 1679 N N . ARG A 1 218 ? 4.678 6.039 17.417 1.00 91.44 218 ARG A N 1
ATOM 1680 C CA . ARG A 1 218 ? 5.282 4.718 17.661 1.00 91.44 218 ARG A CA 1
ATOM 1681 C C . ARG A 1 218 ? 6.706 4.643 17.105 1.00 91.44 218 ARG A C 1
ATOM 1683 O O . ARG A 1 218 ? 7.613 4.238 17.828 1.00 91.44 218 ARG A O 1
ATOM 1690 N N . SER A 1 219 ? 6.915 5.086 15.865 1.00 89.06 219 SER A N 1
ATOM 1691 C CA . SER A 1 219 ? 8.242 5.142 15.243 1.00 89.06 219 SER A CA 1
ATOM 1692 C C . SER A 1 219 ? 9.215 6.006 16.052 1.00 89.06 219 SER A C 1
ATOM 1694 O O . SER A 1 219 ? 10.349 5.589 16.268 1.00 89.06 219 SER A O 1
ATOM 1696 N N . ASP A 1 220 ? 8.793 7.178 16.528 1.00 88.62 220 ASP A N 1
ATOM 1697 C CA . ASP A 1 220 ? 9.642 8.084 17.313 1.00 88.62 220 ASP A CA 1
ATOM 1698 C C . ASP A 1 220 ? 10.063 7.442 18.648 1.00 88.62 220 ASP A C 1
ATOM 1700 O O . ASP A 1 220 ? 11.245 7.468 19.003 1.00 88.62 220 ASP A O 1
ATOM 1704 N N . VAL A 1 221 ? 9.130 6.784 19.350 1.00 87.81 221 VAL A N 1
ATOM 1705 C CA . VAL A 1 221 ? 9.425 6.029 20.583 1.00 87.81 221 VAL A CA 1
ATOM 1706 C C . VAL A 1 221 ? 10.430 4.914 20.306 1.00 87.81 221 VAL A C 1
ATOM 1708 O O . VAL A 1 221 ? 11.447 4.824 20.992 1.00 87.81 221 VAL A O 1
ATOM 1711 N N . ILE A 1 222 ? 10.199 4.105 19.276 1.00 84.81 222 ILE A N 1
ATOM 1712 C CA . ILE A 1 222 ? 11.068 2.974 18.937 1.00 84.81 222 ILE A CA 1
ATOM 1713 C C . ILE A 1 222 ? 12.459 3.456 18.534 1.00 84.81 222 ILE A C 1
ATOM 1715 O O . ILE A 1 222 ? 13.455 2.975 19.064 1.00 84.81 222 ILE A O 1
ATOM 1719 N N . ARG A 1 223 ? 12.563 4.461 17.661 1.00 80.44 223 ARG A N 1
ATOM 1720 C CA . ARG A 1 223 ? 13.861 5.022 17.256 1.00 80.44 223 ARG A CA 1
ATOM 1721 C C . ARG A 1 223 ? 14.636 5.585 18.447 1.00 80.44 223 ARG A C 1
ATOM 1723 O O . ARG A 1 223 ? 15.853 5.411 18.496 1.00 80.44 223 ARG A O 1
ATOM 1730 N N . SER A 1 224 ? 13.944 6.196 19.415 1.00 80.81 224 SER A N 1
ATOM 1731 C CA . SER A 1 224 ? 14.570 6.665 20.657 1.00 80.81 224 SER A CA 1
ATOM 1732 C C . SER A 1 224 ? 15.109 5.513 21.515 1.00 80.81 224 SER A C 1
ATOM 1734 O O . SER A 1 224 ? 16.229 5.601 22.011 1.00 80.81 224 SER A O 1
ATOM 1736 N N . GLN A 1 225 ? 14.368 4.404 21.626 1.00 80.31 225 GLN A N 1
ATOM 1737 C CA . GLN A 1 225 ? 14.788 3.209 22.370 1.00 80.31 225 GLN A CA 1
ATOM 1738 C C . GLN A 1 225 ? 15.963 2.493 21.702 1.00 80.31 225 GLN A C 1
ATOM 1740 O O . GLN A 1 225 ? 16.852 1.995 22.386 1.00 80.31 225 GLN A O 1
ATOM 1745 N N . LEU A 1 226 ? 15.989 2.471 20.368 1.00 72.31 226 LEU A N 1
ATOM 1746 C CA . LEU A 1 226 ? 17.062 1.848 19.598 1.00 72.31 226 LEU A CA 1
ATOM 1747 C C . LEU A 1 226 ? 18.364 2.665 19.604 1.00 72.31 226 LEU A C 1
ATOM 1749 O O . LEU A 1 226 ? 19.367 2.205 19.066 1.00 72.31 226 LEU A O 1
ATOM 1753 N N . GLY A 1 227 ? 18.365 3.884 20.159 1.00 65.19 227 GLY A N 1
ATOM 1754 C CA . GLY A 1 227 ? 19.518 4.787 20.085 1.00 65.19 227 GLY A CA 1
ATOM 1755 C C . GLY A 1 227 ? 19.870 5.197 18.648 1.00 65.19 227 GLY A C 1
ATOM 1756 O O . GLY A 1 227 ? 20.962 5.700 18.392 1.00 65.19 227 GLY A O 1
ATOM 1757 N N . VAL A 1 228 ? 18.951 4.996 17.694 1.00 61.12 228 VAL A N 1
ATOM 1758 C CA . VAL A 1 228 ? 19.124 5.328 16.271 1.00 61.12 228 VAL A CA 1
ATOM 1759 C C . VAL A 1 228 ? 18.699 6.781 16.058 1.00 61.12 228 VAL A C 1
ATOM 1761 O O . VAL A 1 228 ? 17.816 7.105 15.268 1.00 61.12 228 VAL A O 1
ATOM 1764 N N . THR A 1 229 ? 19.318 7.693 16.799 1.00 51.69 229 THR A N 1
ATOM 1765 C CA . THR A 1 229 ? 19.276 9.126 16.506 1.00 51.69 229 THR A CA 1
ATOM 1766 C C . THR A 1 229 ? 20.509 9.457 15.683 1.00 51.69 229 THR A C 1
ATOM 1768 O O . THR A 1 229 ? 21.504 9.844 16.275 1.00 51.69 229 THR A O 1
ATOM 1771 N N . GLY A 1 230 ? 20.461 9.233 14.362 1.00 49.38 230 GLY A N 1
ATOM 1772 C CA . GLY A 1 230 ? 21.351 9.792 13.316 1.00 49.38 230 GLY A CA 1
ATOM 1773 C C . GLY A 1 230 ? 22.873 9.562 13.400 1.00 49.38 230 GLY A C 1
ATOM 1774 O O . GLY A 1 230 ? 23.472 9.140 12.419 1.00 49.38 230 GLY A O 1
ATOM 1775 N N . ASP A 1 231 ? 23.481 9.786 14.560 1.00 46.69 231 ASP A N 1
ATOM 1776 C CA . ASP A 1 231 ? 24.909 10.020 14.777 1.00 46.69 231 ASP A CA 1
ATOM 1777 C C . ASP A 1 231 ? 25.578 8.959 15.679 1.00 46.69 231 ASP A C 1
ATOM 1779 O O . ASP A 1 231 ? 26.782 9.014 15.913 1.00 46.69 231 ASP A O 1
ATOM 1783 N N . GLY A 1 232 ? 24.820 7.985 16.203 1.00 52.59 232 GLY A N 1
ATOM 1784 C CA . GLY A 1 232 ? 25.305 7.011 17.197 1.00 52.59 232 GLY A CA 1
ATOM 1785 C C . GLY A 1 232 ? 25.734 5.638 16.662 1.00 52.59 232 GLY A C 1
ATOM 1786 O O . GLY A 1 232 ? 26.212 4.808 17.437 1.00 52.59 232 GLY A O 1
ATOM 1787 N N . LEU A 1 233 ? 25.553 5.353 15.367 1.00 64.19 233 LEU A N 1
ATOM 1788 C CA . LEU A 1 233 ? 25.872 4.031 14.821 1.00 64.19 233 LEU A CA 1
ATOM 1789 C C . LEU A 1 233 ? 27.389 3.906 14.602 1.00 64.19 233 LEU A C 1
ATOM 1791 O O . LEU A 1 233 ? 27.928 4.417 13.620 1.00 64.19 233 LEU A O 1
ATOM 1795 N N . VAL A 1 234 ? 28.082 3.213 15.509 1.00 66.69 234 VAL A N 1
ATOM 1796 C CA . VAL A 1 234 ? 29.504 2.885 15.336 1.00 66.69 234 VAL A CA 1
ATOM 1797 C C . VAL A 1 234 ? 29.634 1.891 14.185 1.00 66.69 234 VAL A C 1
ATOM 1799 O O . VAL A 1 234 ? 29.252 0.726 14.295 1.00 66.69 234 VAL A O 1
ATOM 1802 N N . LEU A 1 235 ? 30.147 2.370 13.055 1.00 76.94 235 LEU A N 1
ATOM 1803 C CA . LEU A 1 235 ? 30.358 1.551 11.873 1.00 76.94 235 LEU A CA 1
ATOM 1804 C C . LEU A 1 235 ? 31.750 0.913 11.905 1.00 76.94 235 LEU A C 1
ATOM 1806 O O . LEU A 1 235 ? 32.728 1.627 12.124 1.00 76.94 235 LEU A O 1
ATOM 1810 N N . PRO A 1 236 ? 31.865 -0.393 11.613 1.00 79.38 236 PRO A N 1
ATOM 1811 C CA . PRO A 1 236 ? 33.155 -1.031 11.396 1.00 79.38 236 PRO A CA 1
ATOM 1812 C C . PRO A 1 236 ? 33.991 -0.320 10.321 1.00 79.38 236 PRO A C 1
ATOM 1814 O O . PRO A 1 236 ? 33.461 0.233 9.345 1.00 79.38 236 PRO A O 1
ATOM 1817 N N . ASP A 1 237 ? 35.315 -0.381 10.467 1.00 83.19 237 ASP A N 1
ATOM 1818 C CA . ASP A 1 237 ? 36.262 0.103 9.453 1.00 83.19 237 ASP A CA 1
ATOM 1819 C C . ASP A 1 237 ? 36.284 -0.803 8.216 1.00 83.19 237 ASP A C 1
ATOM 1821 O O . ASP A 1 237 ? 36.505 -0.334 7.098 1.00 83.19 237 ASP A O 1
ATOM 1825 N N . ASN A 1 238 ? 35.990 -2.095 8.397 1.00 88.62 238 ASN A N 1
ATOM 1826 C CA . ASN A 1 238 ? 35.872 -3.052 7.305 1.00 88.62 238 ASN A CA 1
ATOM 1827 C C . ASN A 1 238 ? 34.626 -2.737 6.446 1.00 88.62 238 ASN A C 1
ATOM 1829 O O . ASN A 1 238 ? 33.508 -2.755 6.969 1.00 88.62 238 ASN A O 1
ATOM 1833 N N . PRO A 1 239 ? 34.769 -2.505 5.124 1.00 79.12 239 PRO A N 1
ATOM 1834 C CA . PRO A 1 239 ? 33.641 -2.184 4.247 1.00 79.12 239 PRO A CA 1
ATOM 1835 C C . PRO A 1 239 ? 32.536 -3.250 4.207 1.00 79.12 239 PRO A C 1
ATOM 1837 O O . PRO A 1 239 ? 31.360 -2.902 4.126 1.00 79.12 239 PRO A O 1
ATOM 1840 N N . GLY A 1 240 ? 32.893 -4.536 4.269 1.00 78.38 240 GLY A N 1
ATOM 1841 C CA . GLY A 1 240 ? 31.930 -5.640 4.257 1.00 78.38 240 GLY A CA 1
ATOM 1842 C C . GLY A 1 240 ? 31.122 -5.707 5.551 1.00 78.38 240 GLY A C 1
ATOM 1843 O O . GLY A 1 240 ? 29.895 -5.775 5.516 1.00 78.38 240 GLY A O 1
ATOM 1844 N N . GLU A 1 241 ? 31.794 -5.600 6.697 1.00 80.44 241 GLU A N 1
ATOM 1845 C CA . GLU A 1 241 ? 31.129 -5.562 8.007 1.00 80.44 241 GLU A CA 1
ATOM 1846 C C . GLU A 1 241 ? 30.283 -4.299 8.170 1.00 80.44 241 GLU A C 1
ATOM 1848 O O . GLU A 1 241 ? 29.171 -4.358 8.683 1.00 80.44 241 GLU A O 1
ATOM 1853 N N . ARG A 1 242 ? 30.758 -3.159 7.658 1.00 79.31 242 ARG A N 1
ATOM 1854 C CA . ARG A 1 242 ? 29.997 -1.908 7.620 1.00 79.31 242 ARG A CA 1
ATOM 1855 C C . ARG A 1 242 ? 28.679 -2.062 6.874 1.00 79.31 242 ARG A C 1
ATOM 1857 O O . ARG A 1 242 ? 27.647 -1.628 7.381 1.00 79.31 242 ARG A O 1
ATOM 1864 N N . LEU A 1 243 ? 28.710 -2.671 5.689 1.00 76.25 243 LEU A N 1
ATOM 1865 C CA . LEU A 1 243 ? 27.500 -2.938 4.916 1.00 76.25 243 LEU A CA 1
ATOM 1866 C C . LEU A 1 243 ? 26.548 -3.841 5.701 1.00 76.25 243 LEU A C 1
ATOM 1868 O O . LEU A 1 243 ? 25.386 -3.483 5.866 1.00 76.25 243 LEU A O 1
ATOM 1872 N N . LEU A 1 244 ? 27.039 -4.957 6.247 1.00 76.12 244 LEU A N 1
ATOM 1873 C CA . LEU A 1 244 ? 26.225 -5.880 7.045 1.00 76.12 244 LEU A CA 1
ATOM 1874 C C . LEU A 1 244 ? 25.579 -5.194 8.258 1.00 76.12 244 LEU A C 1
ATOM 1876 O O . LEU A 1 244 ? 24.385 -5.379 8.491 1.00 76.12 244 LEU A O 1
ATOM 1880 N N . THR A 1 245 ? 26.320 -4.355 8.982 1.00 77.81 245 THR A N 1
ATOM 1881 C CA . THR A 1 245 ? 25.799 -3.580 10.118 1.00 77.81 245 THR A CA 1
ATOM 1882 C C . THR A 1 245 ? 24.711 -2.598 9.683 1.00 77.81 245 THR A C 1
ATOM 1884 O O . THR A 1 245 ? 23.670 -2.508 10.335 1.00 77.81 245 THR A O 1
ATOM 1887 N N . LEU A 1 246 ? 24.895 -1.898 8.558 1.00 77.62 246 LEU A N 1
ATOM 1888 C CA . LEU A 1 246 ? 23.870 -1.011 7.998 1.00 77.62 246 LEU A CA 1
ATOM 1889 C C . LEU A 1 246 ? 22.615 -1.787 7.574 1.00 77.62 246 LEU A C 1
ATOM 1891 O O . LEU A 1 246 ? 21.502 -1.348 7.867 1.00 77.62 246 LEU A O 1
ATOM 1895 N N . PHE A 1 247 ? 22.780 -2.944 6.927 1.00 76.19 247 PHE A N 1
ATOM 1896 C CA . PHE A 1 247 ? 21.670 -3.809 6.524 1.00 76.19 247 PHE A CA 1
ATOM 1897 C C . PHE A 1 247 ? 20.883 -4.318 7.729 1.00 76.19 247 PHE A C 1
ATOM 1899 O O . PHE A 1 247 ? 19.656 -4.191 7.751 1.00 76.19 247 PHE A O 1
ATOM 1906 N N . ALA A 1 248 ? 21.576 -4.851 8.736 1.00 77.62 248 ALA A N 1
ATOM 1907 C CA . ALA A 1 248 ? 20.964 -5.357 9.958 1.00 77.62 248 ALA A CA 1
ATOM 1908 C C . ALA A 1 248 ? 20.230 -4.245 10.718 1.00 77.62 248 ALA A C 1
ATOM 1910 O O . ALA A 1 248 ? 19.081 -4.434 11.110 1.00 77.62 248 ALA A O 1
ATOM 1911 N N . SER A 1 249 ? 20.843 -3.064 10.850 1.00 79.62 249 SER A N 1
ATOM 1912 C CA . SER A 1 249 ? 20.223 -1.905 11.501 1.00 79.62 249 SER A CA 1
ATOM 1913 C C . SER A 1 249 ? 18.947 -1.459 10.782 1.00 79.62 249 SER A C 1
ATOM 1915 O O . SER A 1 249 ? 17.906 -1.295 11.414 1.00 79.62 249 SER A O 1
ATOM 1917 N N . ARG A 1 250 ? 18.982 -1.331 9.451 1.00 82.31 250 ARG A N 1
ATOM 1918 C CA . ARG A 1 250 ? 17.807 -0.942 8.654 1.00 82.31 250 ARG A CA 1
ATOM 1919 C C . ARG A 1 250 ? 16.699 -1.996 8.677 1.00 82.31 250 ARG A C 1
ATOM 1921 O O . ARG A 1 250 ? 15.536 -1.625 8.784 1.00 82.31 250 ARG A O 1
ATOM 1928 N N . ALA A 1 251 ? 17.044 -3.284 8.627 1.00 82.62 251 ALA A N 1
ATOM 1929 C CA . ALA A 1 251 ? 16.065 -4.363 8.767 1.00 82.62 251 ALA A CA 1
ATOM 1930 C C . ALA A 1 251 ? 15.425 -4.353 10.155 1.00 82.62 251 ALA A C 1
ATOM 1932 O O . ALA A 1 251 ? 14.217 -4.523 10.273 1.00 82.62 251 ALA A O 1
ATOM 1933 N N . HIS A 1 252 ? 16.224 -4.114 11.194 1.00 83.69 252 HIS A N 1
ATOM 1934 C CA . HIS A 1 252 ? 15.720 -3.999 12.552 1.00 83.69 252 HIS A CA 1
ATOM 1935 C C . HIS A 1 252 ? 14.759 -2.814 12.690 1.00 83.69 252 HIS A C 1
ATOM 1937 O O . HIS A 1 252 ? 13.648 -2.992 13.175 1.00 83.69 252 HIS A O 1
ATOM 1943 N N . VAL A 1 253 ? 15.127 -1.638 12.167 1.00 85.44 253 VAL A N 1
ATOM 1944 C CA . VAL A 1 253 ? 14.227 -0.476 12.117 1.00 85.44 253 VAL A CA 1
ATOM 1945 C C . VAL A 1 253 ? 12.941 -0.822 11.373 1.00 85.44 253 VAL A C 1
ATOM 1947 O O . VAL A 1 253 ? 11.871 -0.571 11.913 1.00 85.44 253 VAL A O 1
ATOM 1950 N N . ALA A 1 254 ? 13.025 -1.422 10.181 1.00 88.62 254 ALA A N 1
ATOM 1951 C CA . ALA A 1 254 ? 11.852 -1.811 9.402 1.00 88.62 254 ALA A CA 1
ATOM 1952 C C . ALA A 1 254 ? 10.934 -2.767 10.171 1.00 88.62 254 ALA A C 1
ATOM 1954 O O . ALA A 1 254 ? 9.731 -2.533 10.218 1.00 88.62 254 ALA A O 1
ATOM 1955 N N . ALA A 1 255 ? 11.497 -3.780 10.829 1.00 87.69 255 ALA A N 1
ATOM 1956 C CA . ALA A 1 255 ? 10.746 -4.723 11.648 1.00 87.69 255 ALA A CA 1
ATOM 1957 C C . ALA A 1 255 ? 10.078 -4.064 12.860 1.00 87.69 255 ALA A C 1
ATOM 1959 O O . ALA A 1 255 ? 8.968 -4.440 13.221 1.00 87.69 255 ALA A O 1
ATOM 1960 N N . SER A 1 256 ? 10.731 -3.081 13.483 1.00 87.19 256 SER A N 1
ATOM 1961 C CA . SER A 1 256 ? 10.204 -2.438 14.687 1.00 87.19 256 SER A CA 1
ATOM 1962 C C . SER A 1 256 ? 9.185 -1.337 14.391 1.00 87.19 256 SER A C 1
ATOM 1964 O O . SER A 1 256 ? 8.225 -1.198 15.137 1.00 87.19 256 SER A O 1
ATOM 1966 N N . VAL A 1 257 ? 9.368 -0.541 13.333 1.00 90.50 257 VAL A N 1
ATOM 1967 C CA . VAL A 1 257 ? 8.500 0.624 13.052 1.00 90.50 257 VAL A CA 1
ATOM 1968 C C . VAL A 1 257 ? 7.396 0.346 12.031 1.00 90.50 257 VAL A C 1
ATOM 1970 O O . VAL A 1 257 ? 6.603 1.246 11.755 1.00 90.50 257 VAL A O 1
ATOM 1973 N N . ALA A 1 258 ? 7.350 -0.859 11.454 1.00 93.62 258 ALA A N 1
ATOM 1974 C CA . ALA A 1 258 ? 6.260 -1.280 10.580 1.00 93.62 258 ALA A CA 1
ATOM 1975 C C . ALA A 1 258 ? 4.898 -1.101 11.269 1.00 93.62 258 ALA A C 1
ATOM 1977 O O . ALA A 1 258 ? 4.771 -1.247 12.487 1.00 93.62 258 ALA A O 1
ATOM 1978 N N . ALA A 1 259 ? 3.871 -0.777 10.482 1.00 95.62 259 ALA A N 1
ATOM 1979 C CA . ALA A 1 259 ? 2.516 -0.717 10.997 1.00 95.62 259 ALA A CA 1
ATOM 1980 C C . ALA A 1 259 ? 2.085 -2.118 11.456 1.00 95.62 259 ALA A C 1
ATOM 1982 O O . ALA A 1 259 ? 2.251 -3.088 10.712 1.00 95.62 259 ALA A O 1
ATOM 1983 N N . PRO A 1 260 ? 1.544 -2.249 12.674 1.00 95.75 260 PRO A N 1
ATOM 1984 C CA . PRO A 1 260 ? 1.032 -3.524 13.129 1.00 95.75 260 PRO A CA 1
ATOM 1985 C C . PRO A 1 260 ? -0.315 -3.823 12.468 1.00 95.75 260 PRO A C 1
ATOM 1987 O O . PRO A 1 260 ? -1.023 -2.928 12.003 1.00 95.75 260 PRO A O 1
ATOM 1990 N N . LEU A 1 261 ? -0.686 -5.099 12.494 1.00 97.06 261 LEU A N 1
ATOM 1991 C CA . LEU A 1 261 ? -2.071 -5.507 12.322 1.00 97.06 261 LEU A CA 1
ATOM 1992 C C . LEU A 1 261 ? -2.846 -5.098 13.582 1.00 97.06 261 LEU A C 1
ATOM 1994 O O . LEU A 1 261 ? -2.535 -5.561 14.677 1.00 97.06 261 LEU A O 1
ATOM 1998 N N . GLU A 1 262 ? -3.807 -4.192 13.440 1.00 97.62 262 GLU A N 1
ATOM 1999 C CA . GLU A 1 262 ? -4.533 -3.609 14.569 1.00 97.62 262 GLU A CA 1
ATOM 2000 C C . GLU A 1 262 ? -5.747 -4.457 14.943 1.00 97.62 262 GLU A C 1
ATOM 2002 O O . GLU A 1 262 ? -6.603 -4.728 14.095 1.00 97.62 262 GLU A O 1
ATOM 2007 N N . ASP A 1 263 ? -5.860 -4.787 16.231 1.00 96.50 263 ASP A N 1
ATOM 2008 C CA . ASP A 1 263 ? -7.016 -5.503 16.783 1.00 96.50 263 ASP A CA 1
ATOM 2009 C C . ASP A 1 263 ? -8.281 -4.632 16.817 1.00 96.50 263 ASP A C 1
ATOM 2011 O O . ASP A 1 263 ? -9.391 -5.124 16.625 1.00 96.50 263 ASP A O 1
ATOM 2015 N N . ASP A 1 264 ? -8.121 -3.323 17.045 1.00 97.12 264 ASP A N 1
ATOM 2016 C CA . ASP A 1 264 ? -9.229 -2.370 17.132 1.00 97.12 264 ASP A CA 1
ATOM 2017 C C . ASP A 1 264 ? -8.878 -0.992 16.546 1.00 97.12 264 ASP A C 1
ATOM 2019 O O . ASP A 1 264 ? -8.870 0.038 17.230 1.00 97.12 264 ASP A O 1
ATOM 2023 N N . LEU A 1 265 ? -8.598 -0.959 15.240 1.00 97.88 265 LEU A N 1
ATOM 2024 C CA . LEU A 1 265 ? -8.355 0.301 14.534 1.00 97.88 265 LEU A CA 1
ATOM 2025 C C . LEU A 1 265 ? -9.530 1.303 14.633 1.00 97.88 265 LEU A C 1
ATOM 2027 O O . LEU A 1 265 ? -9.260 2.485 14.859 1.00 97.88 265 LEU A O 1
ATOM 2031 N N . PRO A 1 266 ? -10.819 0.903 14.519 1.00 98.00 266 PRO A N 1
ATOM 2032 C CA . PRO A 1 266 ? -11.929 1.842 14.686 1.00 98.00 266 PRO A CA 1
ATOM 2033 C C . PRO A 1 266 ? -11.952 2.506 16.069 1.00 98.00 266 PRO A C 1
ATOM 2035 O O . PRO A 1 266 ? -12.187 3.712 16.158 1.00 98.00 266 PRO A O 1
ATOM 2038 N N . GLY A 1 267 ? -11.705 1.743 17.141 1.00 98.12 267 GLY A N 1
ATOM 2039 C CA . GLY A 1 267 ? -11.636 2.269 18.505 1.00 98.12 267 GLY A CA 1
ATOM 2040 C C . GLY A 1 267 ? -10.481 3.244 18.690 1.00 98.12 267 GLY A C 1
ATOM 2041 O O . GLY A 1 267 ? -10.694 4.370 19.140 1.00 98.12 267 GLY A O 1
ATOM 2042 N N . LEU A 1 268 ? -9.286 2.858 18.237 1.00 98.06 268 LEU A N 1
ATOM 2043 C CA . LEU A 1 268 ? -8.099 3.712 18.274 1.00 98.06 268 LEU A CA 1
ATOM 2044 C C . LEU A 1 268 ? -8.338 5.043 17.549 1.00 98.06 268 LEU A C 1
ATOM 2046 O O . LEU A 1 268 ? -7.978 6.109 18.049 1.00 98.06 268 LEU A O 1
ATOM 2050 N N . LEU A 1 269 ? -8.973 5.012 16.377 1.00 98.31 269 LEU A N 1
ATOM 2051 C CA . LEU A 1 269 ? -9.298 6.226 15.632 1.00 98.31 269 LEU A CA 1
ATOM 2052 C C . LEU A 1 269 ? -10.371 7.072 16.320 1.00 98.31 269 LEU A C 1
ATOM 2054 O O 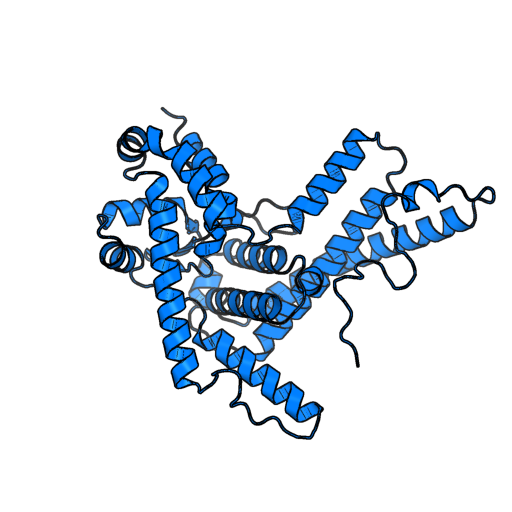. LEU A 1 269 ? -10.289 8.302 16.268 1.00 98.31 269 LEU A O 1
ATOM 2058 N N . ALA A 1 270 ? -11.354 6.450 16.975 1.00 98.19 270 ALA A N 1
ATOM 2059 C CA . ALA A 1 270 ? -12.413 7.165 17.686 1.00 98.19 270 ALA A CA 1
ATOM 2060 C C . ALA A 1 270 ? -11.826 7.982 18.839 1.00 98.19 270 ALA A C 1
ATOM 2062 O O . ALA A 1 270 ? -12.132 9.166 18.978 1.00 98.19 270 ALA A O 1
ATOM 2063 N N . GLU A 1 271 ? -10.891 7.395 19.589 1.00 97.81 271 GLU A N 1
ATOM 2064 C CA . GLU A 1 271 ? -10.158 8.086 20.653 1.00 97.81 271 GLU A CA 1
ATOM 2065 C C . GLU A 1 271 ? -9.324 9.261 20.128 1.00 97.81 271 GLU A C 1
ATOM 2067 O O . GLU A 1 271 ? -9.259 10.315 20.762 1.00 97.81 271 GLU 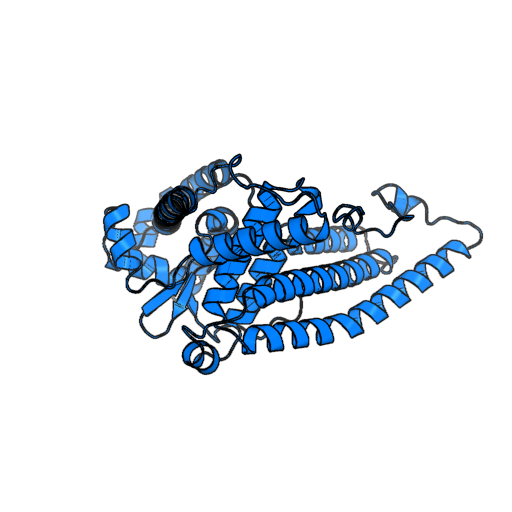A O 1
ATOM 2072 N N . ARG A 1 272 ? -8.685 9.106 18.962 1.00 97.31 272 ARG A N 1
ATOM 2073 C CA . ARG A 1 272 ? -7.795 10.133 18.394 1.00 97.31 272 ARG A CA 1
ATOM 2074 C C . ARG A 1 272 ? -8.525 11.276 17.701 1.00 97.31 272 ARG A C 1
ATOM 2076 O O . ARG A 1 272 ? -8.010 12.391 17.685 1.00 97.31 272 ARG A O 1
ATOM 2083 N N . THR A 1 273 ? -9.681 11.005 17.106 1.00 97.44 273 THR A N 1
ATOM 2084 C CA . THR A 1 273 ? -10.421 11.981 16.287 1.00 97.44 273 THR A CA 1
ATOM 2085 C C . THR A 1 273 ? -11.632 12.572 17.003 1.00 97.44 273 THR A C 1
ATOM 2087 O O . THR A 1 273 ? -12.107 13.635 16.608 1.00 97.44 273 THR A O 1
ATOM 2090 N N . GLY A 1 274 ? -12.157 11.894 18.030 1.00 97.50 274 GLY A N 1
ATOM 2091 C CA . GLY A 1 274 ? -13.440 12.222 18.655 1.00 97.50 274 GLY A CA 1
ATOM 2092 C C . GLY A 1 274 ? -14.662 11.872 17.795 1.00 97.50 274 GLY A C 1
ATOM 2093 O O . GLY A 1 274 ? -15.783 12.223 18.164 1.00 97.50 274 GLY A O 1
ATOM 2094 N N . LEU A 1 275 ? -14.476 11.206 16.649 1.00 97.38 275 LEU A N 1
ATOM 2095 C CA . LEU A 1 275 ? -15.576 10.748 15.801 1.00 97.38 275 LEU A CA 1
ATOM 2096 C C . LEU A 1 275 ? -16.216 9.467 16.369 1.00 97.38 275 LEU A C 1
ATOM 2098 O O . LEU A 1 275 ? -15.520 8.657 16.985 1.00 97.38 275 LEU A O 1
ATOM 2102 N N . PRO A 1 276 ? -17.525 9.235 16.136 1.00 97.88 276 PRO A N 1
ATOM 2103 C CA . PRO A 1 276 ? -18.184 8.004 16.565 1.00 97.88 276 PRO A CA 1
ATOM 2104 C C . PRO A 1 276 ? -17.519 6.754 15.980 1.00 97.88 276 PRO A C 1
ATOM 2106 O O . PRO A 1 276 ? -17.160 6.721 14.798 1.00 97.88 276 PRO A O 1
ATOM 2109 N N . ARG A 1 277 ? -17.416 5.696 16.788 1.00 97.81 277 ARG A N 1
ATOM 2110 C CA . ARG A 1 277 ? -16.797 4.422 16.393 1.00 97.81 277 ARG A CA 1
ATOM 2111 C C . ARG A 1 277 ? -17.481 3.806 15.173 1.00 97.81 277 ARG A C 1
ATOM 2113 O O . ARG A 1 277 ? -16.808 3.285 14.287 1.00 97.81 277 ARG A O 1
ATOM 2120 N N . GLU A 1 278 ? -18.805 3.879 15.099 1.00 97.50 278 GLU A N 1
ATOM 2121 C CA . GLU A 1 278 ? -19.603 3.340 13.993 1.00 97.50 278 GLU A CA 1
ATOM 2122 C C . GLU A 1 278 ? -19.262 4.052 12.682 1.00 97.50 278 GLU A C 1
ATOM 2124 O O . GLU A 1 278 ? -19.113 3.417 11.639 1.00 97.50 278 GLU A O 1
ATOM 2129 N N . ARG A 1 279 ? -19.056 5.371 12.760 1.00 97.06 279 ARG A N 1
ATOM 2130 C CA . ARG A 1 279 ? -18.675 6.204 11.620 1.00 97.06 279 ARG A CA 1
ATOM 2131 C C . ARG A 1 279 ? -17.294 5.827 11.098 1.00 97.06 279 ARG A C 1
ATOM 2133 O O . ARG A 1 279 ? -17.118 5.643 9.899 1.00 97.06 279 ARG A O 1
ATOM 2140 N N . LEU A 1 280 ? -16.328 5.655 11.996 1.00 98.06 280 LEU A N 1
ATOM 2141 C CA . LEU A 1 280 ? -14.976 5.229 11.630 1.00 98.06 280 LEU A CA 1
ATOM 2142 C C . LEU A 1 280 ? -14.928 3.785 11.137 1.00 98.06 280 LEU A C 1
ATOM 2144 O O . LEU A 1 280 ? -14.164 3.475 10.231 1.00 98.06 280 LEU A O 1
ATOM 2148 N N . THR A 1 281 ? -15.784 2.914 11.669 1.00 97.69 281 THR A N 1
ATOM 2149 C CA . THR A 1 281 ? -15.955 1.555 11.146 1.00 97.69 281 THR A CA 1
ATOM 2150 C C . THR A 1 281 ? -16.437 1.593 9.695 1.00 97.69 281 THR A C 1
ATOM 2152 O O . THR A 1 281 ? -15.911 0.861 8.861 1.00 97.69 281 THR A O 1
ATOM 2155 N N . ALA A 1 282 ? -17.403 2.458 9.369 1.00 97.06 282 ALA A N 1
ATOM 2156 C CA . ALA A 1 282 ? -17.886 2.626 8.000 1.00 97.06 282 ALA A CA 1
ATOM 2157 C C . ALA A 1 282 ? -16.804 3.204 7.066 1.00 97.06 282 ALA A C 1
ATOM 2159 O O . ALA A 1 282 ? -16.597 2.670 5.978 1.00 97.06 282 ALA A O 1
ATOM 2160 N N . VAL A 1 283 ? -16.047 4.210 7.525 1.00 97.69 283 VAL A N 1
ATOM 2161 C CA . VAL A 1 283 ? -14.886 4.756 6.797 1.00 97.69 283 VAL A CA 1
ATOM 2162 C C . VAL A 1 283 ? -13.851 3.668 6.505 1.00 97.69 283 VAL A C 1
ATOM 2164 O O . VAL A 1 283 ? -13.433 3.513 5.361 1.00 97.69 283 VAL A O 1
ATOM 2167 N N . LEU A 1 284 ? -13.450 2.888 7.512 1.00 97.75 284 LEU A N 1
ATOM 2168 C CA . LEU A 1 284 ? -12.449 1.832 7.349 1.00 97.75 284 LEU A CA 1
ATOM 2169 C C . LEU A 1 284 ? -12.921 0.736 6.396 1.00 97.75 284 LEU A C 1
ATOM 2171 O O . LEU A 1 284 ? -12.148 0.319 5.543 1.00 97.75 284 LEU A O 1
ATOM 2175 N N . LYS A 1 285 ? -14.192 0.323 6.471 1.00 96.50 285 LYS A N 1
ATOM 2176 C CA . LYS A 1 285 ? -14.777 -0.617 5.501 1.00 96.50 285 LYS A CA 1
ATOM 2177 C C . LYS A 1 285 ? -14.727 -0.071 4.074 1.00 96.50 285 LYS A C 1
ATOM 2179 O O . LYS A 1 285 ? -14.400 -0.811 3.153 1.00 96.50 285 LYS A O 1
ATOM 2184 N N . ALA A 1 286 ? -15.009 1.216 3.882 1.00 96.50 286 ALA A N 1
ATOM 2185 C CA . ALA A 1 286 ? -14.941 1.847 2.567 1.00 96.50 286 ALA A CA 1
ATOM 2186 C C . ALA A 1 286 ? -13.504 2.004 2.042 1.00 96.50 286 ALA A C 1
ATOM 2188 O O . ALA A 1 286 ? -13.292 2.017 0.830 1.00 96.50 286 ALA A O 1
ATOM 2189 N N . LEU A 1 287 ? -12.520 2.114 2.936 1.00 97.00 287 LEU A N 1
ATOM 2190 C CA . LEU A 1 287 ? -11.092 2.143 2.611 1.00 97.00 287 LEU A CA 1
ATOM 2191 C C . LEU A 1 287 ? -10.460 0.748 2.535 1.00 97.00 287 LEU A C 1
ATOM 2193 O O . LEU A 1 287 ? -9.278 0.655 2.212 1.00 97.00 287 LEU A O 1
ATOM 2197 N N . ALA A 1 288 ? -11.203 -0.315 2.849 1.00 97.31 288 ALA A N 1
ATOM 2198 C CA . ALA A 1 288 ? -10.656 -1.658 2.935 1.00 97.31 288 ALA A CA 1
ATOM 2199 C C . ALA A 1 288 ? -10.607 -2.359 1.573 1.00 97.31 288 ALA A C 1
ATOM 2201 O O . ALA A 1 288 ? -11.585 -2.374 0.824 1.00 97.31 288 ALA A O 1
ATOM 2202 N N . THR A 1 289 ? -9.475 -2.997 1.305 1.00 97.50 289 THR A N 1
ATOM 2203 C CA . THR A 1 289 ? -9.303 -4.085 0.346 1.00 97.50 289 THR A CA 1
ATOM 2204 C C . THR A 1 289 ? -9.282 -5.394 1.140 1.00 97.50 289 THR A C 1
ATOM 2206 O O . THR A 1 289 ? -8.327 -5.628 1.889 1.00 97.50 289 THR A O 1
ATOM 2209 N N . PRO A 1 290 ? -10.325 -6.237 1.045 1.00 96.81 290 PRO A N 1
ATOM 2210 C CA . PRO A 1 290 ? -10.320 -7.549 1.685 1.00 96.81 290 PRO A CA 1
ATOM 2211 C C . PRO A 1 290 ? -9.250 -8.469 1.082 1.00 96.81 290 PRO A C 1
ATOM 2213 O O . PRO A 1 290 ? -8.890 -8.334 -0.091 1.00 96.81 290 PRO A O 1
ATOM 2216 N N . LEU A 1 291 ? -8.761 -9.431 1.861 1.00 95.50 291 LEU A N 1
ATOM 2217 C CA . LEU A 1 291 ? -7.888 -10.490 1.344 1.00 95.50 291 LEU A CA 1
ATOM 2218 C C . LEU A 1 291 ? -8.616 -11.341 0.294 1.00 95.50 291 LEU A C 1
ATOM 2220 O O . LEU A 1 291 ? -9.815 -11.584 0.406 1.00 95.50 291 LEU A O 1
ATOM 2224 N N . GLY A 1 292 ? -7.900 -11.767 -0.745 1.00 94.00 292 GLY A N 1
ATOM 2225 C CA . GLY A 1 292 ? -8.445 -12.556 -1.852 1.00 94.00 292 GLY A CA 1
ATOM 2226 C C . GLY A 1 292 ? -9.499 -11.836 -2.702 1.00 94.00 292 GLY A C 1
ATOM 2227 O O . GLY A 1 292 ? -10.200 -12.487 -3.473 1.00 94.00 292 GLY A O 1
ATOM 2228 N N . SER A 1 293 ? -9.658 -10.515 -2.559 1.00 92.69 293 SER A N 1
ATOM 2229 C CA . SER A 1 293 ? -10.733 -9.766 -3.232 1.00 92.69 293 SER A CA 1
ATOM 2230 C C . SER A 1 293 ? -10.405 -9.324 -4.655 1.00 92.69 293 SER A C 1
ATOM 2232 O O . SER A 1 293 ? -11.309 -8.926 -5.390 1.00 92.69 293 SER A O 1
ATOM 2234 N N . GLN A 1 294 ? -9.132 -9.373 -5.047 1.00 93.19 294 GLN A N 1
ATOM 2235 C CA . GLN A 1 294 ? -8.675 -8.898 -6.348 1.00 93.19 294 GLN A CA 1
ATOM 2236 C C . GLN A 1 294 ? -7.964 -10.005 -7.134 1.00 93.19 294 GLN A C 1
ATOM 2238 O O . GLN A 1 294 ? -7.398 -10.913 -6.524 1.00 93.19 294 GLN A O 1
ATOM 2243 N N . PRO A 1 295 ? -8.005 -9.962 -8.480 1.00 92.00 295 PRO A N 1
ATOM 2244 C CA . PRO A 1 295 ? -7.298 -10.931 -9.306 1.00 92.00 295 PRO A CA 1
ATOM 2245 C C . PRO A 1 295 ? -5.785 -10.848 -9.091 1.00 92.00 295 PRO A C 1
ATOM 2247 O O . PRO A 1 295 ? -5.252 -9.817 -8.674 1.00 92.00 295 PRO A O 1
ATOM 2250 N N . GLU A 1 296 ? -5.093 -11.935 -9.424 1.00 90.75 296 GLU A N 1
ATOM 2251 C CA . GLU A 1 296 ? -3.634 -11.978 -9.402 1.00 90.75 296 GLU A CA 1
ATOM 2252 C C . GLU A 1 296 ? -3.051 -10.954 -10.385 1.00 90.75 296 GLU A C 1
ATOM 2254 O O . GLU A 1 296 ? -3.341 -10.990 -11.584 1.00 90.75 296 GLU A O 1
ATOM 2259 N N . LEU A 1 297 ? -2.241 -10.031 -9.862 1.00 92.81 297 LEU A N 1
ATOM 2260 C CA . LEU A 1 297 ? -1.611 -8.978 -10.653 1.00 92.81 297 LEU A CA 1
ATOM 2261 C C . LEU A 1 297 ? -0.380 -9.528 -11.387 1.00 92.81 297 LEU A C 1
ATOM 2263 O O . LEU A 1 297 ? 0.450 -10.216 -10.799 1.00 92.81 297 LEU A O 1
ATOM 2267 N N . GLN A 1 298 ? -0.242 -9.174 -12.659 1.00 91.06 298 GLN A N 1
ATOM 2268 C CA . GLN A 1 298 ? 0.822 -9.612 -13.565 1.00 91.06 298 GLN A CA 1
ATOM 2269 C C . GLN A 1 298 ? 1.697 -8.444 -14.049 1.00 91.06 298 GLN A C 1
ATOM 2271 O O . GLN A 1 298 ? 2.842 -8.647 -14.445 1.00 91.06 298 GLN A O 1
ATOM 2276 N N . THR A 1 299 ? 1.167 -7.218 -14.043 1.00 91.31 299 THR A N 1
ATOM 2277 C CA . THR A 1 299 ? 1.868 -5.996 -14.469 1.00 91.31 299 THR A CA 1
ATOM 2278 C C . THR A 1 299 ? 1.555 -4.825 -13.536 1.00 91.31 299 THR A C 1
ATOM 2280 O O . THR A 1 299 ? 0.492 -4.759 -12.918 1.00 91.31 299 THR A O 1
ATOM 2283 N N . LEU A 1 300 ? 2.446 -3.827 -13.483 1.00 87.31 300 LEU A N 1
ATOM 2284 C CA . LEU A 1 300 ? 2.170 -2.536 -12.828 1.00 87.31 300 LEU A CA 1
ATOM 2285 C C . LEU A 1 300 ? 0.986 -1.774 -13.454 1.00 87.31 300 LEU A C 1
ATOM 2287 O O . LEU A 1 300 ? 0.501 -0.798 -12.881 1.00 87.31 300 LEU A O 1
ATOM 2291 N N . GLY A 1 301 ? 0.549 -2.177 -14.651 1.00 85.88 301 GLY A N 1
ATOM 2292 C CA . GLY A 1 301 ? -0.642 -1.643 -15.306 1.00 85.88 301 GLY A CA 1
ATOM 2293 C C . GLY A 1 301 ? -1.965 -2.215 -14.794 1.00 85.88 301 GLY A C 1
ATOM 2294 O O . GLY A 1 301 ? -3.007 -1.642 -15.115 1.00 85.88 301 GLY A O 1
ATOM 2295 N N . ASP A 1 302 ? -1.946 -3.307 -14.030 1.00 90.50 302 ASP A N 1
ATOM 2296 C CA . ASP A 1 302 ? -3.171 -3.956 -13.571 1.00 90.50 302 ASP A CA 1
ATOM 2297 C C . ASP A 1 302 ? -3.910 -3.113 -12.528 1.00 90.50 302 ASP A C 1
ATOM 2299 O O . ASP A 1 302 ? -3.336 -2.293 -11.803 1.00 90.50 302 ASP A O 1
ATOM 2303 N N . THR A 1 303 ? -5.228 -3.306 -12.454 1.00 89.56 303 THR A N 1
ATOM 2304 C CA . THR A 1 303 ? -6.063 -2.578 -11.494 1.00 89.56 303 THR A CA 1
ATOM 2305 C C . THR A 1 303 ? -5.836 -3.128 -10.092 1.00 89.56 303 THR A C 1
ATOM 2307 O O . THR A 1 303 ? -6.393 -4.155 -9.716 1.00 89.56 303 THR A O 1
ATOM 2310 N N . ASN A 1 304 ? -5.034 -2.413 -9.308 1.00 92.19 304 ASN A N 1
ATOM 2311 C CA . ASN A 1 304 ? -4.795 -2.722 -7.907 1.00 92.19 304 ASN A CA 1
ATOM 2312 C C . ASN A 1 304 ? -5.812 -1.989 -7.017 1.00 92.19 304 ASN A C 1
ATOM 2314 O O . ASN A 1 304 ? -5.731 -0.766 -6.862 1.00 92.19 304 ASN A O 1
ATOM 2318 N N . ALA A 1 305 ? -6.764 -2.712 -6.419 1.00 93.00 305 ALA A N 1
ATOM 2319 C CA . ALA A 1 305 ? -7.797 -2.105 -5.576 1.00 93.00 305 ALA A CA 1
ATOM 2320 C C . ALA A 1 305 ? -7.195 -1.437 -4.328 1.00 93.00 305 ALA A C 1
ATOM 2322 O O . ALA A 1 305 ? -7.657 -0.364 -3.922 1.00 93.00 305 ALA A O 1
ATOM 2323 N N . LEU A 1 306 ? -6.095 -1.998 -3.805 1.00 92.88 306 LEU A N 1
ATOM 2324 C CA . LEU A 1 306 ? -5.351 -1.459 -2.663 1.00 92.88 306 LEU A CA 1
ATOM 2325 C C . LEU A 1 306 ? -4.893 -0.014 -2.890 1.00 92.88 306 LEU A C 1
ATOM 2327 O O . LEU A 1 306 ? -4.783 0.761 -1.945 1.00 92.88 306 LEU A O 1
ATOM 2331 N N . ARG A 1 307 ? -4.698 0.388 -4.148 1.00 90.12 307 ARG A N 1
ATOM 2332 C CA . ARG A 1 307 ? -4.295 1.748 -4.506 1.00 90.12 307 ARG A CA 1
ATOM 2333 C C . ARG A 1 307 ? -5.316 2.798 -4.080 1.00 90.12 307 ARG A C 1
ATOM 2335 O O . ARG A 1 307 ? -4.922 3.870 -3.648 1.00 90.12 307 ARG A O 1
ATOM 2342 N N . ARG A 1 308 ? -6.617 2.512 -4.204 1.00 91.12 308 ARG A N 1
ATOM 2343 C CA . ARG A 1 308 ? -7.713 3.425 -3.804 1.00 91.12 308 ARG A CA 1
ATOM 2344 C C . ARG A 1 308 ? -8.329 3.057 -2.457 1.00 91.12 308 ARG A C 1
ATOM 2346 O O . ARG A 1 308 ? -8.962 3.895 -1.822 1.00 91.12 308 ARG A O 1
ATOM 2353 N N . ARG A 1 309 ? -8.135 1.814 -2.021 1.00 95.06 309 ARG A N 1
ATOM 2354 C CA . ARG A 1 309 ? -8.613 1.255 -0.755 1.00 95.06 309 ARG A CA 1
ATOM 2355 C C . ARG A 1 309 ? -7.410 0.746 0.053 1.00 95.06 309 ARG A C 1
ATOM 2357 O O . ARG A 1 309 ? -7.202 -0.463 0.131 1.00 95.06 309 ARG A O 1
ATOM 2364 N N . PRO A 1 310 ? -6.595 1.650 0.628 1.00 94.81 310 PRO A N 1
ATOM 2365 C CA . PRO A 1 310 ? -5.244 1.354 1.124 1.00 94.81 310 PRO A CA 1
ATOM 2366 C C . PRO A 1 310 ? -5.185 0.599 2.457 1.00 94.81 310 PRO A C 1
ATOM 2368 O O . PRO A 1 310 ? -4.097 0.403 3.004 1.00 94.81 310 PRO A O 1
ATOM 2371 N N . VAL A 1 311 ? -6.332 0.205 3.008 1.00 97.81 311 VAL A N 1
ATOM 2372 C CA . VAL A 1 311 ? -6.412 -0.588 4.235 1.00 97.81 311 VAL A CA 1
ATOM 2373 C C . VAL A 1 311 ? -6.587 -2.049 3.843 1.00 97.81 311 VAL A C 1
ATOM 2375 O O . VAL A 1 311 ? -7.511 -2.377 3.113 1.00 97.81 311 VAL A O 1
ATOM 2378 N N . ILE A 1 312 ? -5.753 -2.954 4.340 1.00 98.19 312 ILE A N 1
ATOM 2379 C CA . ILE A 1 312 ? -6.009 -4.392 4.204 1.00 98.19 312 ILE A CA 1
ATOM 2380 C C . ILE A 1 312 ? -6.932 -4.804 5.351 1.00 98.19 312 ILE A C 1
ATOM 2382 O O . ILE A 1 312 ? -6.573 -4.645 6.519 1.00 98.19 312 ILE A O 1
ATOM 2386 N N . GLY A 1 313 ? -8.132 -5.281 5.018 1.00 97.06 313 GLY A N 1
ATOM 2387 C CA . GLY A 1 313 ? -9.127 -5.739 5.991 1.00 97.06 313 GLY A CA 1
ATOM 2388 C C . GLY A 1 313 ? -9.146 -7.259 6.104 1.00 97.06 313 GLY A C 1
ATOM 2389 O O . GLY A 1 313 ? -9.180 -7.951 5.085 1.00 97.06 313 GLY A O 1
ATOM 2390 N N . LEU A 1 314 ? -9.145 -7.773 7.335 1.00 96.81 314 LEU A N 1
ATOM 2391 C CA . LEU A 1 314 ? -9.272 -9.203 7.617 1.00 96.81 314 LEU A CA 1
ATOM 2392 C C . LEU A 1 314 ? -10.723 -9.573 7.979 1.00 96.81 314 LEU A C 1
ATOM 2394 O O . LEU A 1 314 ? -11.477 -8.723 8.467 1.00 96.81 314 LEU A O 1
ATOM 2398 N N . PRO A 1 315 ? -11.121 -10.848 7.805 1.00 93.81 315 PRO A N 1
ATOM 2399 C CA . PRO A 1 315 ? -12.474 -11.323 8.125 1.00 93.81 315 PRO A CA 1
ATOM 2400 C C . PRO A 1 315 ? -12.846 -11.200 9.604 1.00 93.81 315 PRO A C 1
ATOM 2402 O O . PRO A 1 315 ? -14.019 -11.065 9.946 1.00 93.81 315 PRO A O 1
ATOM 2405 N N . ASP A 1 316 ? -11.848 -11.245 10.485 1.00 93.25 316 ASP A N 1
ATOM 2406 C CA . ASP A 1 316 ? -12.011 -11.120 11.935 1.00 93.25 316 ASP A CA 1
ATOM 2407 C C . ASP A 1 316 ? -12.140 -9.662 12.412 1.00 93.25 316 ASP A C 1
ATOM 2409 O O . ASP A 1 316 ? -12.261 -9.409 13.610 1.00 93.25 316 ASP A O 1
ATOM 2413 N N . GLY A 1 317 ? -12.158 -8.702 11.483 1.00 93.06 317 GLY A N 1
ATOM 2414 C CA . GLY A 1 317 ? -12.325 -7.281 11.774 1.00 93.06 317 GLY A CA 1
ATOM 2415 C C . GLY A 1 317 ? -11.029 -6.541 12.096 1.00 93.06 317 GLY A C 1
ATOM 2416 O O . GLY A 1 317 ? -11.100 -5.351 12.410 1.00 93.06 317 GLY A O 1
ATOM 2417 N N . ARG A 1 318 ? -9.866 -7.198 11.995 1.00 97.31 318 ARG A N 1
ATOM 2418 C CA . ARG A 1 318 ? -8.557 -6.540 12.099 1.00 97.31 318 ARG A CA 1
ATOM 2419 C C . ARG A 1 318 ? -8.196 -5.801 10.815 1.00 97.31 318 ARG A C 1
ATOM 2421 O O . ARG A 1 318 ? -8.631 -6.166 9.721 1.00 97.31 318 ARG A O 1
ATOM 2428 N N . TYR A 1 319 ? -7.365 -4.770 10.949 1.00 98.25 319 TYR A N 1
ATOM 2429 C CA . TYR A 1 319 ? -6.951 -3.928 9.825 1.00 98.25 319 TYR A CA 1
ATOM 2430 C C . TYR A 1 319 ? -5.447 -3.673 9.830 1.00 98.25 319 TYR A C 1
ATOM 2432 O O . TYR A 1 319 ? -4.856 -3.405 10.875 1.00 98.25 319 TYR A O 1
ATOM 2440 N N . LEU A 1 320 ? -4.842 -3.684 8.645 1.00 98.31 320 LEU A N 1
ATOM 2441 C CA . LEU A 1 320 ? -3.477 -3.219 8.421 1.00 98.31 320 LEU A CA 1
ATOM 2442 C C . LEU A 1 320 ? -3.511 -1.993 7.504 1.00 98.31 320 LEU A C 1
ATOM 2444 O O . LEU A 1 320 ? -4.001 -2.071 6.379 1.00 98.31 320 LEU A O 1
ATOM 2448 N N . TRP A 1 321 ? -2.955 -0.868 7.957 1.00 97.31 321 TRP A N 1
ATOM 2449 C CA . TRP A 1 321 ? -2.869 0.357 7.153 1.00 97.31 321 TRP A CA 1
ATOM 2450 C C . TRP A 1 321 ? -1.451 0.951 7.187 1.00 97.31 321 TRP A C 1
ATOM 2452 O O . TRP A 1 321 ? -1.169 1.852 7.975 1.00 97.31 321 TRP A O 1
ATOM 2462 N N . PRO A 1 322 ? -0.527 0.457 6.338 1.00 94.38 322 PRO A N 1
ATOM 2463 C CA . PRO A 1 322 ? 0.899 0.751 6.483 1.00 94.38 322 PRO A CA 1
ATOM 2464 C C . PRO A 1 322 ? 1.284 2.207 6.237 1.00 94.38 322 PRO A C 1
ATOM 2466 O O . PRO A 1 322 ? 2.186 2.725 6.892 1.00 94.38 322 PRO A O 1
ATOM 2469 N N . ARG A 1 323 ? 0.609 2.869 5.287 1.00 90.31 323 ARG A N 1
ATOM 2470 C CA . ARG A 1 323 ? 0.921 4.243 4.870 1.00 90.31 323 ARG A CA 1
ATOM 2471 C C . ARG A 1 323 ? -0.340 5.101 4.735 1.00 90.31 323 ARG A C 1
ATOM 2473 O O . ARG A 1 323 ? -0.814 5.349 3.630 1.00 90.31 323 ARG A O 1
ATOM 2480 N N . PRO A 1 324 ? -0.895 5.598 5.852 1.00 91.81 324 PRO A N 1
ATOM 2481 C CA . PRO A 1 324 ? -2.129 6.381 5.813 1.00 91.81 324 PRO A CA 1
ATOM 2482 C C . PRO A 1 324 ? -1.988 7.728 5.109 1.00 91.81 324 PRO A C 1
ATOM 2484 O O . PRO A 1 324 ? -2.910 8.162 4.426 1.00 91.81 324 PRO A O 1
ATOM 2487 N N . GLY A 1 325 ? -0.821 8.370 5.216 1.00 85.81 325 GLY A N 1
ATOM 2488 C CA . GLY A 1 325 ? -0.580 9.688 4.616 1.00 85.81 325 GLY A CA 1
ATOM 2489 C C . GLY A 1 325 ? -0.683 9.716 3.084 1.00 85.81 325 GLY A C 1
ATOM 2490 O O . GLY A 1 325 ? -1.073 10.739 2.511 1.00 85.81 325 GLY A O 1
ATOM 2491 N N . ASP A 1 326 ? -0.402 8.592 2.424 1.00 85.38 326 ASP A N 1
ATOM 2492 C CA . ASP A 1 326 ? -0.386 8.500 0.960 1.00 85.38 326 ASP A CA 1
ATOM 2493 C C . ASP A 1 326 ? -1.798 8.526 0.362 1.00 85.38 326 ASP A C 1
ATOM 2495 O O . ASP A 1 326 ? -1.983 8.942 -0.781 1.00 85.38 326 ASP A O 1
ATOM 2499 N N . PHE A 1 327 ? -2.818 8.166 1.151 1.00 88.75 327 PHE A N 1
ATOM 2500 C CA . PHE A 1 327 ? -4.210 8.112 0.701 1.00 88.75 327 PHE A CA 1
ATOM 2501 C C . PHE A 1 327 ? -4.708 9.447 0.116 1.00 88.75 327 PHE A C 1
ATOM 2503 O O . PHE A 1 327 ? -5.550 9.467 -0.779 1.00 88.75 327 PHE A O 1
ATOM 2510 N N . SER A 1 328 ? -4.145 10.575 0.558 1.00 87.75 328 SER A N 1
ATOM 2511 C CA . SER A 1 328 ? -4.473 11.904 0.024 1.00 87.75 328 SER A CA 1
ATOM 2512 C C . SER A 1 328 ? -4.307 12.034 -1.500 1.00 87.75 328 SER A C 1
ATOM 2514 O O . SER A 1 328 ? -5.037 12.816 -2.108 1.00 87.75 328 SER A O 1
ATOM 2516 N N . GLN A 1 329 ? -3.421 11.244 -2.121 1.00 85.75 329 GLN A N 1
ATOM 2517 C CA . GLN A 1 329 ? -3.202 11.214 -3.577 1.00 85.75 329 GLN A CA 1
ATOM 2518 C C . GLN A 1 329 ? -4.403 10.700 -4.365 1.00 85.75 329 GLN A C 1
ATOM 2520 O O . GLN A 1 329 ? -4.631 11.097 -5.502 1.00 85.75 329 GLN A O 1
ATOM 2525 N N . VAL A 1 330 ? -5.150 9.783 -3.762 1.00 88.62 330 VAL A N 1
ATOM 2526 C CA . VAL A 1 330 ? -6.195 8.994 -4.422 1.00 88.62 330 VAL A CA 1
ATOM 2527 C C . VAL A 1 330 ? -7.566 9.249 -3.808 1.00 88.62 330 VAL A C 1
ATOM 2529 O O . VAL A 1 330 ? -8.546 8.637 -4.217 1.00 88.62 330 VAL A O 1
ATOM 2532 N N . ALA A 1 331 ? -7.659 10.147 -2.824 1.00 91.31 331 ALA A N 1
ATOM 2533 C CA . ALA A 1 331 ? -8.876 10.359 -2.054 1.00 91.31 331 ALA A CA 1
ATOM 2534 C C . ALA A 1 331 ? -10.056 10.808 -2.930 1.00 91.31 331 ALA A C 1
ATOM 2536 O O . ALA A 1 331 ? -11.181 10.381 -2.691 1.00 91.31 331 ALA A O 1
ATOM 2537 N N . LEU A 1 332 ? -9.824 11.632 -3.961 1.00 91.19 332 LEU A N 1
ATOM 2538 C CA . LEU A 1 332 ? -10.887 12.031 -4.895 1.00 91.19 332 LEU A CA 1
ATOM 2539 C C . LEU A 1 332 ? -11.372 10.859 -5.758 1.00 91.19 332 LEU A C 1
ATOM 2541 O O . LEU A 1 332 ? -12.580 10.694 -5.905 1.00 91.19 332 LEU A O 1
ATOM 2545 N N . ASP A 1 333 ? -10.456 10.033 -6.270 1.00 90.88 333 ASP A N 1
ATOM 2546 C CA . ASP A 1 333 ? -10.806 8.831 -7.037 1.00 90.88 333 ASP A CA 1
ATOM 2547 C C . ASP A 1 333 ? -11.582 7.837 -6.165 1.00 90.88 333 ASP A C 1
ATOM 2549 O O . ASP A 1 333 ? -12.622 7.326 -6.566 1.00 90.88 333 ASP A O 1
ATOM 2553 N N . TRP A 1 334 ? -11.120 7.618 -4.931 1.00 94.06 334 TRP A N 1
ATOM 2554 C CA . TRP A 1 334 ? -11.825 6.805 -3.943 1.00 94.06 334 TRP A CA 1
ATOM 2555 C C . TRP A 1 334 ? -13.229 7.343 -3.655 1.00 94.06 334 TRP A C 1
ATOM 2557 O O . TRP A 1 334 ? -14.188 6.576 -3.630 1.00 94.06 334 TRP A O 1
ATOM 2567 N N . ALA A 1 335 ? -13.369 8.653 -3.440 1.00 93.62 335 ALA A N 1
ATOM 2568 C CA . ALA A 1 335 ? -14.663 9.260 -3.152 1.00 93.62 335 ALA A CA 1
ATOM 2569 C C . ALA A 1 335 ? -15.631 9.086 -4.330 1.00 93.62 335 ALA A C 1
ATOM 2571 O O . ALA A 1 335 ? -16.807 8.805 -4.107 1.00 93.62 335 ALA A O 1
ATOM 2572 N N . ALA A 1 336 ? -15.138 9.207 -5.566 1.00 91.56 336 ALA A N 1
ATOM 2573 C CA . ALA A 1 336 ? -15.924 8.933 -6.762 1.00 91.56 336 ALA A CA 1
ATOM 2574 C C . ALA A 1 336 ? -16.386 7.467 -6.810 1.00 91.56 336 ALA A C 1
ATOM 2576 O O . ALA A 1 336 ? -17.578 7.227 -6.987 1.00 91.56 336 ALA A O 1
ATOM 2577 N N . ASP A 1 337 ? -15.484 6.509 -6.574 1.00 90.56 337 ASP A N 1
ATOM 2578 C CA . ASP A 1 337 ? -15.809 5.075 -6.567 1.00 90.56 337 ASP A CA 1
ATOM 2579 C C . ASP A 1 337 ? -16.857 4.730 -5.495 1.00 90.56 337 ASP A C 1
ATOM 2581 O O . ASP A 1 337 ? -17.815 4.006 -5.755 1.00 90.56 337 ASP A O 1
ATOM 2585 N N . VAL A 1 338 ? -16.697 5.259 -4.278 1.00 89.00 338 VAL A N 1
ATOM 2586 C CA . VAL A 1 338 ? -17.640 5.036 -3.171 1.00 89.00 338 VAL A CA 1
ATOM 2587 C C . VAL A 1 338 ? -19.019 5.595 -3.499 1.00 89.00 338 VAL A C 1
ATOM 2589 O O . VAL A 1 338 ? -20.017 4.954 -3.192 1.00 89.00 338 VAL A O 1
ATOM 2592 N N . CYS A 1 339 ? -19.086 6.770 -4.122 1.00 87.00 339 CYS A N 1
ATOM 2593 C CA . CYS A 1 339 ? -20.361 7.365 -4.500 1.00 87.00 339 CYS A CA 1
ATOM 2594 C C . CYS A 1 339 ? -21.045 6.651 -5.678 1.00 87.00 339 CYS A C 1
ATOM 2596 O O . CYS A 1 339 ? -22.260 6.754 -5.776 1.00 87.00 339 CYS A O 1
ATOM 2598 N N . GLN A 1 340 ? -20.303 5.947 -6.541 1.00 82.75 340 GLN A N 1
ATOM 2599 C CA . GLN A 1 340 ? -20.856 5.172 -7.667 1.00 82.75 340 GLN A CA 1
ATOM 2600 C C . GLN A 1 340 ? -21.347 3.777 -7.261 1.00 82.75 340 GLN A C 1
ATOM 2602 O O . GLN A 1 340 ? -22.250 3.230 -7.884 1.00 82.75 340 GLN A O 1
ATOM 2607 N N . LEU A 1 341 ? -20.770 3.177 -6.215 1.00 64.12 341 LEU A N 1
ATOM 2608 C CA . LEU A 1 341 ? -21.195 1.857 -5.724 1.00 64.12 341 LEU A CA 1
ATOM 2609 C C . LEU A 1 341 ? -22.619 1.837 -5.150 1.00 64.12 341 LEU A C 1
ATOM 2611 O O . LEU A 1 341 ? -23.175 0.760 -4.960 1.00 64.12 341 LEU A O 1
ATOM 2615 N N . ASP A 1 342 ? -23.191 3.013 -4.908 1.00 56.78 342 ASP A N 1
ATOM 2616 C CA . ASP A 1 342 ? -24.551 3.218 -4.419 1.00 56.78 342 ASP A CA 1
ATOM 2617 C C . ASP A 1 342 ? -25.541 3.585 -5.552 1.00 56.78 342 ASP A C 1
ATOM 2619 O O . ASP A 1 342 ? -26.653 4.002 -5.256 1.00 56.78 342 ASP A O 1
ATOM 2623 N N . ASP A 1 343 ? -25.202 3.423 -6.843 1.00 42.38 343 ASP A N 1
ATOM 2624 C CA . ASP A 1 343 ? -26.070 3.780 -7.995 1.00 42.38 343 ASP A CA 1
ATOM 2625 C C . ASP A 1 343 ? -27.361 2.919 -8.156 1.00 42.38 343 ASP A C 1
ATOM 2627 O O . ASP A 1 343 ? -28.043 2.996 -9.178 1.00 42.38 343 ASP A O 1
ATOM 2631 N N . ASP A 1 344 ? -27.769 2.179 -7.119 1.00 37.41 344 ASP A N 1
ATOM 2632 C CA . ASP A 1 344 ? -29.176 1.794 -6.883 1.00 37.41 344 ASP A CA 1
ATOM 2633 C C . ASP A 1 344 ? -29.980 2.925 -6.167 1.00 37.41 344 ASP A C 1
ATOM 2635 O O . ASP A 1 344 ? -31.030 2.671 -5.564 1.00 37.41 344 ASP A O 1
ATOM 2639 N N . LEU A 1 345 ? -29.497 4.180 -6.213 1.00 41.00 345 LEU A N 1
ATOM 2640 C CA . LEU A 1 345 ? -30.101 5.384 -5.606 1.00 41.00 345 LEU A CA 1
ATOM 2641 C C . LEU A 1 345 ? -31.063 6.165 -6.514 1.00 41.00 345 LEU A C 1
ATOM 2643 O O . LEU A 1 345 ? -30.673 6.569 -7.634 1.00 41.00 345 LEU A O 1
#

Sequence (345 aa):
MAEPYLGSLTPPGVMISGHGVHRLQDPTGIRAAEIEGRLRAQIADAQQRIPELLSEIADITASADPLTLYSQSQVVADLIRSAHPGAAGFGIEALTEFYGGLVTAMPEHDVLDRLGRDFAPKLLYLVAGLLREYGTAEHQLQQSRIIMDHQEDSLTRARRFLEFEHRFDRMTGYPVQLRQIFNAVVGSLAGRSIKQLGYALSDALTAADAYHAVLKQRSDVIRSQLGVTGDGLVLPDNPGERLLTLFASRAHVAASVAAPLEDDLPGLLAERTGLPRERLTAVLKALATPLGSQPELQTLGDTNALRRRPVIGLPDGRYLWPRPGDFSQVALDWAADVCQLDDDL

pLDDT: mean 82.73, std 18.04, range [25.0, 98.31]

Secondary structure (DSSP, 8-state):
-PPPPTT--S-TT----TTTGGG---TTSHHHHHHHHHHHHHHHHHHHHHHHHHHHHHHHHHTS-HHHHHHHHHHHHHHHHHHS-GGGSTTHHHHHHHHHHHHHHS-HHHHHTTTT----THHHHHHHHHHHHHHHHHHHHHHHHHHH-TTS-HHHHHHHHHHHHHHH------HHHHHHHHHHHHGGGHHHHHHHHSS-THHHHHHHHHHHHHHHHHHHHHHHHTT-SSS-----SSHHHHHHHHHHHHHHHHHHHSPP-BS-HHHHHHHHH---HHHHHHHHHHHEEETT-SPPP-STTS--GGGTS-EEEPTTS-EE-S-GGGGGGTHHHHHHHHHHTTTT-

Foldseek 3Di:
DDDDFLLPLPDPPDDCDVVNLVVVPPVVCPVVVVLLVVLVVLQVVLVVVLVVLVVVLVVLCLQALVLLLLLLLVLVLVVQCVPDDPSRSFLSVLLSLLSVLQQQQDDQVSNVVRPPPDDDLVSSVVSSVSSVVNVSSQLSNLVSVLSNPPVDDPVVSVVSVVLSCVLGPLDLPDLVVLLVVLCVVQVVCQVVCCVQLVGGLNVLLLLLVLVVVVLVVQLVVVCVVVVVPPPPDDADPDPVSNVVSVSVVSSVSSSRSGFDFDPQSLVSSCVRRVDDSVRSLSSLVLLESERSNDHRDSHSSDDRSCSQSVWHAHPSGIITRSRSSSNSVNSVVSVVVVVVVVVVD

Radius of gyration: 22.28 Å; chains: 1; bounding box: 66×42×66 Å